Protein AF-A0A432KFJ2-F1 (afdb_monomer_lite)

Secondary structure (DSSP, 8-state):
--HHHHHHHHHHHHHHHHHHHHHHHHHHHHHHHHHHHHHHTT---S---TTEEEEE-TT---EEESSTT-EEEEEEEESS---S-EEEEEEES-TTS-EEEEEEESS--SEEEEEHHHHHHHHTTPPPPTT-EEEEEEEEEETTEEEEEEEEEEE-EEE----S--TT--EEEEEEETTSPBPP--GGGGSB-EEEEETTEEEESBTTTTHHHHTTS-S-B-EEEEEETTEEEEEEE-SS-SS-EE--SS-EEEETTTTEEEEEEEETTTTEEEEEEEEE--

Structure (mmCIF, N/CA/C/O backbone):
data_AF-A0A432KFJ2-F1
#
_entry.id   AF-A0A432KFJ2-F1
#
loop_
_atom_site.group_PDB
_atom_site.id
_atom_site.type_symbol
_atom_site.label_atom_id
_atom_site.label_alt_id
_atom_site.label_comp_id
_atom_site.label_asym_id
_atom_site.label_entity_id
_atom_site.label_seq_id
_atom_site.pdbx_PDB_ins_code
_atom_site.Cartn_x
_atom_site.Cartn_y
_atom_site.Cartn_z
_atom_site.occupancy
_atom_site.B_iso_or_equiv
_atom_site.auth_seq_id
_atom_site.auth_comp_id
_atom_site.auth_asym_id
_atom_site.auth_atom_id
_atom_site.pdbx_PDB_model_num
ATOM 1 N N . MET A 1 1 ? 47.793 21.372 5.921 1.00 56.03 1 MET A N 1
ATOM 2 C CA . MET A 1 1 ? 46.541 20.759 6.404 1.00 56.03 1 MET A CA 1
ATOM 3 C C . MET A 1 1 ? 45.439 21.267 5.503 1.00 56.03 1 MET A C 1
ATOM 5 O O . MET A 1 1 ? 45.173 22.465 5.485 1.00 56.03 1 MET A O 1
ATOM 9 N N . ASP A 1 2 ? 44.997 20.365 4.639 1.00 60.19 2 ASP A N 1
ATOM 10 C CA . ASP A 1 2 ? 44.421 20.644 3.331 1.00 60.19 2 ASP A CA 1
ATOM 11 C C . ASP A 1 2 ? 43.002 21.214 3.399 1.00 60.19 2 ASP A C 1
ATOM 13 O O . ASP A 1 2 ? 42.258 20.954 4.350 1.00 60.19 2 ASP A O 1
ATOM 17 N N . ARG A 1 3 ? 42.626 21.991 2.382 1.00 57.81 3 ARG A N 1
ATOM 18 C CA . ARG A 1 3 ? 41.305 22.631 2.266 1.00 57.81 3 ARG A CA 1
ATOM 19 C C . ARG A 1 3 ? 40.175 21.590 2.275 1.00 57.81 3 ARG A C 1
ATOM 21 O O . ARG A 1 3 ? 39.085 21.880 2.760 1.00 57.81 3 ARG A O 1
ATOM 28 N N . GLU A 1 4 ? 40.476 20.364 1.854 1.00 58.59 4 GLU A N 1
ATOM 29 C CA . GLU A 1 4 ? 39.568 19.214 1.879 1.00 58.59 4 GLU A CA 1
ATOM 30 C C . GLU A 1 4 ? 39.263 18.693 3.293 1.00 58.59 4 GLU A C 1
ATOM 32 O O . GLU A 1 4 ? 38.109 18.399 3.602 1.00 58.59 4 GLU A O 1
ATOM 37 N N . MET A 1 5 ? 40.237 18.689 4.213 1.00 46.19 5 MET A N 1
ATOM 38 C CA . MET A 1 5 ? 40.004 18.246 5.599 1.00 46.19 5 MET A CA 1
ATOM 39 C C . MET A 1 5 ? 39.106 19.208 6.388 1.00 46.19 5 MET A C 1
ATOM 41 O O . MET A 1 5 ? 38.377 18.782 7.283 1.00 46.19 5 MET A O 1
ATOM 45 N N . LYS A 1 6 ? 39.111 20.505 6.048 1.00 56.12 6 LYS A N 1
ATOM 46 C CA . LYS A 1 6 ? 38.173 21.470 6.645 1.00 56.12 6 LYS A CA 1
ATOM 47 C C . LYS A 1 6 ? 36.736 21.237 6.175 1.00 56.12 6 LYS A C 1
ATOM 49 O O . LYS A 1 6 ? 35.825 21.358 6.987 1.00 56.12 6 LYS A O 1
ATOM 54 N N . ASN A 1 7 ? 36.535 20.859 4.913 1.00 55.12 7 ASN A N 1
ATOM 55 C CA . ASN A 1 7 ? 35.199 20.580 4.383 1.00 55.12 7 ASN A CA 1
ATOM 56 C C . ASN A 1 7 ? 34.607 19.283 4.956 1.00 55.12 7 ASN A C 1
ATOM 58 O O . ASN A 1 7 ? 33.417 19.257 5.268 1.00 55.12 7 ASN A O 1
ATOM 62 N N . LEU A 1 8 ? 35.431 18.253 5.194 1.00 45.00 8 LEU A N 1
ATOM 63 C CA . LEU A 1 8 ? 34.991 17.029 5.878 1.00 45.00 8 LEU A CA 1
ATOM 64 C C . LEU A 1 8 ? 34.558 17.288 7.331 1.00 45.00 8 LEU A C 1
ATOM 66 O O . LEU A 1 8 ? 33.529 16.780 7.770 1.00 45.00 8 LEU A O 1
ATOM 70 N N . PHE A 1 9 ? 35.293 18.129 8.067 1.00 49.12 9 PHE A N 1
ATOM 71 C CA . PHE A 1 9 ? 34.930 18.481 9.446 1.00 49.12 9 PHE A CA 1
ATOM 72 C C . PHE A 1 9 ? 33.634 19.299 9.540 1.00 49.12 9 PHE A C 1
ATOM 74 O O . PHE A 1 9 ? 32.883 19.143 10.501 1.00 49.12 9 PHE A O 1
ATOM 81 N N . VAL A 1 10 ? 33.352 20.157 8.553 1.00 58.97 10 VAL A N 1
ATOM 82 C CA . VAL A 1 10 ? 32.102 20.933 8.502 1.00 58.97 10 VAL A CA 1
ATOM 83 C C . VAL A 1 10 ? 30.913 20.039 8.135 1.00 58.97 10 VAL A C 1
ATOM 85 O O . VAL A 1 10 ? 29.879 20.131 8.794 1.00 58.97 10 VAL A O 1
ATOM 88 N N . LYS A 1 11 ? 31.070 19.117 7.171 1.00 47.97 11 LYS A N 1
ATOM 89 C CA . LYS A 1 11 ? 30.019 18.146 6.810 1.00 47.97 11 LYS A CA 1
ATOM 90 C C . LYS A 1 11 ? 29.667 17.204 7.967 1.00 47.97 11 LYS A C 1
ATOM 92 O O . LYS A 1 11 ? 28.487 17.038 8.255 1.00 47.97 11 LYS A O 1
ATOM 97 N N . ASN A 1 12 ? 30.656 16.676 8.694 1.00 44.72 12 ASN A N 1
ATOM 98 C CA . ASN A 1 12 ? 30.391 15.799 9.845 1.00 44.72 12 ASN A CA 1
ATOM 99 C C . ASN A 1 12 ? 29.712 16.525 11.018 1.00 44.72 12 ASN A C 1
ATOM 101 O O . ASN A 1 12 ? 28.926 15.920 11.743 1.00 44.72 12 ASN A O 1
ATOM 105 N N . ARG A 1 13 ? 29.962 17.830 11.194 1.00 52.69 13 ARG A N 1
ATOM 106 C CA . ARG A 1 13 ? 29.228 18.640 12.181 1.00 52.69 13 ARG A CA 1
ATOM 107 C C . ARG A 1 13 ? 27.779 18.886 11.775 1.00 52.69 13 ARG A C 1
ATOM 109 O O . ARG A 1 13 ? 26.917 18.871 12.644 1.00 52.69 13 ARG A O 1
ATOM 116 N N . ALA A 1 14 ? 27.519 19.098 10.485 1.00 54.78 14 ALA A N 1
ATOM 117 C CA . ALA A 1 14 ? 26.163 19.272 9.978 1.00 54.78 14 ALA A CA 1
ATOM 118 C C . ALA A 1 14 ? 25.348 17.975 10.113 1.00 54.78 14 ALA A C 1
ATOM 120 O O . ALA A 1 14 ? 24.246 18.020 10.649 1.00 54.78 14 ALA A O 1
ATOM 121 N N . LEU A 1 15 ? 25.917 16.819 9.745 1.00 48.34 15 LEU A N 1
ATOM 122 C CA . LEU A 1 15 ? 25.244 15.517 9.870 1.00 48.34 15 LEU A CA 1
ATOM 123 C C . LEU A 1 15 ? 24.851 15.203 11.325 1.00 48.34 15 LEU A C 1
ATOM 125 O O . LEU A 1 15 ? 23.731 14.784 11.600 1.00 48.34 15 LEU A O 1
ATOM 129 N N . SER A 1 16 ? 25.752 15.494 12.269 1.00 60.91 16 SER A N 1
ATOM 130 C CA . SER A 1 16 ? 25.500 15.344 13.707 1.00 60.91 16 SER A CA 1
ATOM 131 C C . SER A 1 16 ? 24.382 16.256 14.221 1.00 60.91 16 SER A C 1
ATOM 133 O O . SER A 1 16 ? 23.672 15.867 15.145 1.00 60.91 16 SER A O 1
ATOM 135 N N . GLN A 1 17 ? 24.216 17.456 13.657 1.00 62.06 17 GLN A N 1
ATOM 136 C CA . GLN A 1 17 ? 23.142 18.365 14.061 1.00 62.06 17 GLN A CA 1
ATOM 137 C C . GLN A 1 17 ? 21.786 17.954 13.487 1.00 62.06 17 GLN A C 1
ATOM 139 O O . GLN A 1 17 ? 20.795 18.055 14.202 1.00 62.06 17 GLN A O 1
ATOM 144 N N . TYR A 1 18 ? 21.740 17.435 12.256 1.00 60.19 18 TYR A N 1
ATOM 145 C CA . TYR A 1 18 ? 20.504 16.909 11.669 1.00 60.19 18 TYR A CA 1
ATOM 146 C C . TYR A 1 18 ? 20.003 15.657 12.392 1.00 60.19 18 TYR A C 1
ATOM 148 O O . TYR A 1 18 ? 18.818 15.579 12.698 1.00 60.19 18 TYR A O 1
ATOM 156 N N . GLN A 1 19 ? 20.894 14.729 12.760 1.00 61.25 19 GLN A N 1
ATOM 157 C CA . GLN A 1 19 ? 20.503 13.564 13.563 1.00 61.25 19 GLN A CA 1
ATOM 158 C C . GLN A 1 19 ? 19.986 13.958 14.952 1.00 61.25 19 GLN A C 1
ATOM 160 O O . GLN A 1 19 ? 19.029 13.364 15.439 1.00 61.25 19 GLN A O 1
ATOM 165 N N . LEU A 1 20 ? 20.564 14.993 15.573 1.00 55.59 20 LEU A N 1
ATOM 166 C CA . LEU A 1 20 ? 20.069 15.511 16.850 1.00 55.59 20 LEU A CA 1
ATOM 167 C C . LEU A 1 20 ? 18.690 16.178 16.704 1.00 55.59 20 LEU A C 1
ATOM 169 O O . LEU A 1 20 ? 17.865 16.068 17.606 1.00 55.59 20 LEU A O 1
ATOM 173 N N . LEU A 1 21 ? 18.438 16.851 15.575 1.00 58.78 21 LEU A N 1
ATOM 174 C CA . LEU A 1 21 ? 17.158 17.499 15.287 1.00 58.78 21 LEU A CA 1
ATOM 175 C C . LEU A 1 21 ? 16.048 16.471 15.021 1.00 58.78 21 LEU A C 1
ATOM 177 O O . LEU A 1 21 ? 14.967 16.603 15.581 1.00 58.78 21 LEU A O 1
ATOM 181 N N . LEU A 1 22 ? 16.340 15.429 14.235 1.00 53.97 22 LEU A N 1
ATOM 182 C CA . LEU A 1 22 ? 15.436 14.298 13.986 1.00 53.97 22 LEU A CA 1
ATOM 183 C C . LEU A 1 22 ? 15.117 13.545 15.279 1.00 53.97 22 LEU A C 1
ATOM 185 O O . LEU A 1 22 ? 13.956 13.271 15.556 1.00 53.97 22 LEU A O 1
ATOM 189 N N . PHE A 1 23 ? 16.123 13.294 16.122 1.00 53.97 23 PHE A N 1
ATOM 190 C CA . PHE A 1 23 ? 15.912 12.660 17.423 1.00 53.97 23 PHE A CA 1
ATOM 191 C C . PHE A 1 23 ? 15.086 13.546 18.373 1.00 53.97 23 PHE A C 1
ATOM 193 O O . PHE A 1 23 ? 14.229 13.042 19.092 1.00 53.97 23 PHE A O 1
ATOM 200 N N . MET A 1 24 ? 15.279 14.873 18.350 1.00 47.97 24 MET A N 1
ATOM 201 C CA . MET A 1 24 ? 14.431 15.810 19.101 1.00 47.97 24 MET A CA 1
ATOM 202 C C . MET A 1 24 ? 13.001 15.886 18.558 1.00 47.97 24 MET A C 1
ATOM 204 O O . MET A 1 24 ? 12.081 15.999 19.359 1.00 47.97 24 MET A O 1
ATOM 208 N N . MET A 1 25 ? 12.795 15.809 17.240 1.00 48.81 25 MET A N 1
ATOM 209 C CA . MET A 1 25 ? 11.455 15.754 16.642 1.00 48.81 25 MET A CA 1
ATOM 210 C C . MET A 1 25 ? 10.732 14.454 16.999 1.00 48.81 25 MET A C 1
ATOM 212 O O . MET A 1 25 ? 9.560 14.510 17.358 1.00 48.81 25 MET A O 1
ATOM 216 N N . PHE A 1 26 ? 11.440 13.320 17.005 1.00 43.16 26 PHE A N 1
ATOM 217 C CA . PHE A 1 26 ? 10.892 12.045 17.469 1.00 43.16 26 PHE A CA 1
ATOM 218 C C . PHE A 1 26 ? 10.489 12.130 18.946 1.00 43.16 26 PHE A C 1
ATOM 220 O O . PHE A 1 26 ? 9.351 11.829 19.278 1.00 43.16 26 PHE A O 1
ATOM 227 N N . ILE A 1 27 ? 11.362 12.656 19.818 1.00 43.66 27 ILE A N 1
ATOM 228 C CA . ILE A 1 27 ? 11.042 12.855 21.243 1.00 43.66 27 ILE A CA 1
ATOM 229 C C . ILE A 1 27 ? 9.861 13.815 21.429 1.00 43.66 27 ILE A C 1
ATOM 231 O O . ILE A 1 27 ? 9.014 13.557 22.273 1.00 43.66 27 ILE A O 1
ATOM 235 N N . LEU A 1 28 ? 9.779 14.907 20.663 1.00 37.78 28 LEU A N 1
ATOM 236 C CA . LEU A 1 28 ? 8.668 15.862 20.754 1.00 37.78 28 LEU A CA 1
ATOM 237 C C . LEU A 1 28 ? 7.341 15.248 20.288 1.00 37.78 28 LEU A C 1
ATOM 239 O O . LEU A 1 28 ? 6.324 15.487 20.930 1.00 37.78 28 LEU A O 1
ATOM 243 N N . SER A 1 29 ? 7.353 14.425 19.237 1.00 35.94 29 SER A N 1
ATOM 244 C CA . SER A 1 29 ? 6.175 13.682 18.772 1.00 35.94 29 SER A CA 1
ATOM 245 C C . SER A 1 29 ? 5.730 12.630 19.797 1.00 35.94 29 SER A C 1
ATOM 247 O O . SER A 1 29 ? 4.554 12.578 20.151 1.00 35.94 29 SER A O 1
ATOM 249 N N . SER A 1 30 ? 6.668 11.877 20.386 1.00 36.44 30 SER A N 1
ATOM 250 C CA . SER A 1 30 ? 6.363 10.932 21.472 1.00 36.44 30 SER A CA 1
ATOM 251 C C . SER A 1 30 ? 5.874 11.635 22.747 1.00 36.44 30 SER A C 1
ATOM 253 O O . SER A 1 30 ? 5.060 11.088 23.484 1.00 36.44 30 SER A O 1
ATOM 255 N N . CYS A 1 31 ? 6.355 12.853 23.014 1.00 32.16 31 CYS A N 1
ATOM 256 C CA . CYS A 1 31 ? 5.946 13.648 24.172 1.00 32.16 31 CYS A CA 1
ATOM 257 C C . CYS A 1 31 ? 4.537 14.235 24.001 1.00 32.16 31 CYS A C 1
ATOM 259 O O . CYS A 1 31 ? 3.834 14.385 24.994 1.00 32.16 31 CYS A O 1
ATOM 261 N N . GLN A 1 32 ? 4.104 14.521 22.767 1.00 40.34 32 GLN A N 1
ATOM 262 C CA . GLN A 1 32 ? 2.724 14.926 22.487 1.00 40.34 32 GLN A CA 1
ATOM 263 C C . GLN A 1 32 ? 1.735 13.769 22.669 1.00 40.34 32 GLN A C 1
ATOM 265 O O . GLN A 1 32 ? 0.659 14.001 23.209 1.00 40.34 32 GLN A O 1
ATOM 270 N N . LEU A 1 33 ? 2.104 12.533 22.307 1.00 37.16 33 LEU A N 1
ATOM 271 C CA . LEU A 1 33 ? 1.267 11.359 22.593 1.00 37.16 33 LEU A CA 1
ATOM 272 C C . LEU A 1 33 ? 1.108 11.124 24.106 1.00 37.16 33 LEU A C 1
ATOM 274 O O . LEU A 1 33 ? -0.009 10.930 24.579 1.00 37.16 33 LEU A O 1
ATOM 278 N N . LEU A 1 34 ? 2.200 11.224 24.877 1.00 35.53 34 LEU A N 1
ATOM 279 C CA . LEU A 1 34 ? 2.137 11.090 26.339 1.00 35.53 34 LEU A CA 1
ATOM 280 C C . LEU A 1 34 ? 1.370 12.240 27.019 1.00 35.53 34 LEU A C 1
ATOM 282 O O . LEU A 1 34 ? 0.660 12.008 27.994 1.00 35.53 34 LEU A O 1
ATOM 286 N N . GLU A 1 35 ? 1.481 13.479 26.523 1.00 35.88 35 GLU A N 1
ATOM 287 C CA . GLU A 1 35 ? 0.704 14.608 27.059 1.00 35.88 35 GLU A CA 1
ATOM 288 C C . GLU A 1 35 ? -0.794 14.500 26.742 1.00 35.88 35 GLU A C 1
ATOM 290 O O . GLU A 1 35 ? -1.599 15.046 27.501 1.00 35.88 35 GLU A O 1
ATOM 295 N N . VAL A 1 36 ? -1.183 13.806 25.665 1.00 40.28 36 VAL A N 1
ATOM 296 C CA . VAL A 1 36 ? -2.591 13.479 25.397 1.00 40.28 36 VAL A CA 1
ATOM 297 C C . VAL A 1 36 ? -3.086 12.447 26.410 1.00 40.28 36 VAL A C 1
ATOM 299 O O . VAL A 1 36 ? -4.117 12.697 27.025 1.00 40.28 36 VAL A O 1
ATOM 302 N N . GLU A 1 37 ? -2.337 11.372 26.686 1.00 38.78 37 GLU A N 1
ATOM 303 C CA . GLU A 1 37 ? -2.714 10.380 27.711 1.00 38.78 37 GLU A CA 1
ATOM 304 C C . GLU A 1 37 ? -2.805 10.980 29.130 1.00 38.78 37 GLU A C 1
ATOM 306 O O . GLU A 1 37 ? -3.787 10.750 29.840 1.00 38.78 37 GLU A O 1
ATOM 311 N N . GLU A 1 38 ? -1.833 11.801 29.554 1.00 37.09 38 GLU A N 1
ATOM 312 C CA . GLU A 1 38 ? -1.832 12.376 30.910 1.00 37.09 38 GLU A CA 1
ATOM 313 C C . GLU A 1 38 ? -2.849 13.518 31.096 1.00 37.09 38 GLU A C 1
ATOM 315 O O . GLU A 1 38 ? -3.435 13.644 32.176 1.00 37.09 38 GLU A O 1
ATOM 320 N N . ASN A 1 39 ? -3.121 14.344 30.073 1.00 33.62 39 ASN A N 1
ATOM 321 C CA . ASN A 1 39 ? -4.155 15.385 30.183 1.00 33.62 39 ASN A CA 1
ATOM 322 C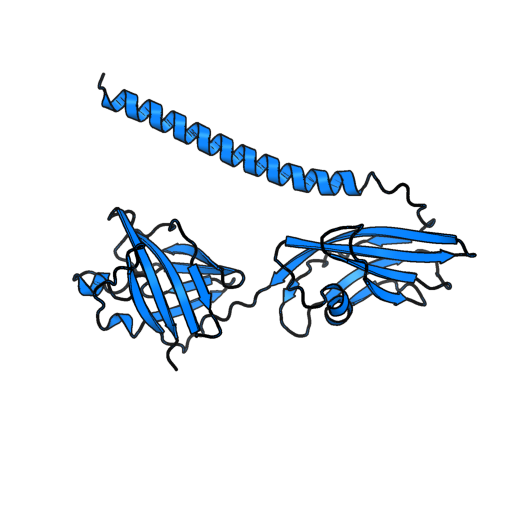 C . ASN A 1 39 ? -5.582 14.837 30.047 1.00 33.62 39 ASN A C 1
ATOM 324 O O . ASN A 1 39 ? -6.514 15.480 30.541 1.00 33.62 39 ASN A O 1
ATOM 328 N N . PHE A 1 40 ? -5.766 13.662 29.437 1.00 38.25 40 PHE A N 1
ATOM 329 C CA . PHE A 1 40 ? -7.069 13.000 29.341 1.00 38.25 40 PHE A CA 1
ATOM 330 C C . PHE A 1 40 ? -7.584 12.556 30.719 1.00 38.25 40 PHE A C 1
ATOM 332 O O . PHE A 1 40 ? -8.763 12.721 31.028 1.00 38.25 40 PHE A O 1
ATOM 339 N N . LEU A 1 41 ? -6.687 12.123 31.614 1.00 38.47 41 LEU A N 1
ATOM 340 C CA . LEU A 1 41 ? -7.040 11.736 32.986 1.00 38.47 41 LEU A CA 1
ATOM 341 C C . LEU A 1 41 ? -7.409 12.916 33.907 1.00 38.47 41 LEU A C 1
ATOM 343 O O . LEU A 1 41 ? -7.998 12.698 34.966 1.00 38.47 41 LEU A O 1
ATOM 347 N N . LEU A 1 42 ? -7.075 14.163 33.549 1.00 32.34 42 LEU A N 1
ATOM 348 C CA . LEU A 1 42 ? -7.072 15.283 34.504 1.00 32.34 42 LEU A CA 1
ATOM 349 C C . LEU A 1 42 ? -8.084 16.408 34.233 1.00 32.34 42 LEU A C 1
ATOM 351 O O . LEU A 1 42 ? -8.104 17.376 34.997 1.00 32.34 42 LEU A O 1
ATOM 355 N N . LYS A 1 43 ? -8.947 16.315 33.210 1.00 34.41 43 LYS A N 1
ATOM 356 C CA . LYS A 1 43 ? -9.834 17.441 32.838 1.00 34.41 43 LYS A CA 1
ATOM 357 C C . LYS A 1 43 ? -11.308 17.143 32.560 1.00 34.41 43 LYS A C 1
ATOM 359 O O . LYS A 1 43 ? -11.972 17.963 31.936 1.00 34.41 43 LYS A O 1
ATOM 364 N N . ASN A 1 44 ? -11.867 16.069 33.109 1.00 37.81 44 ASN A N 1
ATOM 365 C CA . ASN A 1 44 ? -13.324 15.926 33.188 1.00 37.81 44 ASN A CA 1
ATOM 366 C C . ASN A 1 44 ? -13.831 16.322 34.584 1.00 37.81 44 ASN A C 1
ATOM 368 O O . ASN A 1 44 ? -13.969 15.487 35.470 1.00 37.81 44 ASN A O 1
ATOM 372 N N . GLU A 1 45 ? -14.194 17.598 34.766 1.00 38.31 45 GLU A N 1
ATOM 373 C CA . GLU A 1 45 ? -15.091 18.039 35.858 1.00 38.31 45 GLU A CA 1
ATOM 374 C C . GLU A 1 45 ? -16.560 17.621 35.599 1.00 38.31 45 GLU A C 1
ATOM 376 O O . GLU A 1 45 ? -17.505 18.231 36.105 1.00 38.31 45 GLU A O 1
ATOM 381 N N . ASN A 1 46 ? -16.775 16.567 34.808 1.00 40.78 46 ASN A N 1
ATOM 382 C CA . ASN A 1 46 ? -18.078 15.951 34.626 1.00 40.78 46 ASN A CA 1
ATOM 383 C C . ASN A 1 46 ? -18.408 15.129 35.871 1.00 40.78 46 ASN A C 1
ATOM 385 O O . ASN A 1 46 ? -17.573 14.390 36.392 1.00 40.78 46 ASN A O 1
ATOM 389 N N . ARG A 1 47 ? -19.634 15.290 36.379 1.00 41.56 47 ARG A N 1
ATOM 390 C CA . ARG A 1 47 ? -20.147 14.531 37.522 1.00 41.56 47 ARG A CA 1
ATOM 391 C C . ARG A 1 47 ? -20.059 13.041 37.197 1.00 41.56 47 ARG A C 1
ATOM 393 O O . ARG A 1 47 ? -20.898 12.517 36.470 1.00 41.56 47 ARG A O 1
ATOM 400 N N . THR A 1 48 ? -19.052 12.369 37.737 1.00 46.38 48 THR A N 1
ATOM 401 C CA . THR A 1 48 ? -18.934 10.921 37.633 1.00 46.38 48 THR A CA 1
ATOM 402 C C . THR A 1 48 ? -20.106 10.282 38.375 1.00 46.38 48 THR A C 1
ATOM 404 O O . THR A 1 48 ? -20.433 10.653 39.505 1.00 46.38 48 THR A O 1
ATOM 407 N N . LEU A 1 49 ? -20.782 9.337 37.722 1.00 46.88 49 LEU A N 1
ATOM 408 C CA . LEU A 1 49 ? -21.727 8.443 38.370 1.00 46.88 49 LEU A CA 1
ATOM 409 C C . LEU A 1 49 ? -20.933 7.736 39.465 1.00 46.88 49 LEU A C 1
ATOM 411 O O . LEU A 1 49 ? -19.850 7.209 39.194 1.00 46.88 49 LEU A O 1
ATOM 415 N N . PRO A 1 50 ? -21.432 7.709 40.704 1.00 47.03 50 PRO A N 1
ATOM 416 C CA . PRO A 1 50 ? -20.805 6.894 41.718 1.00 47.03 50 PRO A CA 1
ATOM 417 C C . PRO A 1 50 ? -20.884 5.428 41.268 1.00 47.03 50 PRO A C 1
ATOM 419 O O . PRO A 1 50 ? -21.969 4.851 41.229 1.00 47.03 50 PRO A O 1
ATOM 422 N N . ASN A 1 51 ? -19.714 4.836 41.006 1.00 51.94 51 ASN A N 1
ATOM 423 C CA . ASN A 1 51 ? -19.472 3.401 40.821 1.00 51.94 51 ASN A CA 1
ATOM 424 C C . ASN A 1 51 ? -19.704 2.759 39.430 1.00 51.94 51 ASN A C 1
ATOM 426 O O . ASN A 1 51 ? -19.936 1.551 39.355 1.00 51.94 51 ASN A O 1
ATOM 430 N N . LEU A 1 52 ? -19.584 3.514 38.336 1.00 46.03 52 LEU A N 1
ATOM 431 C CA . LEU A 1 52 ? -19.403 2.930 37.000 1.00 46.03 52 LEU A CA 1
ATOM 432 C C . LEU A 1 52 ? -17.940 3.107 36.579 1.00 46.03 52 LEU A C 1
ATOM 434 O O . LEU A 1 52 ? -17.491 4.247 36.457 1.00 46.03 52 LEU A O 1
ATOM 438 N N . ASP A 1 53 ? -17.215 2.002 36.400 1.00 56.88 53 ASP A N 1
ATOM 439 C CA . ASP A 1 53 ? -15.865 2.000 35.831 1.00 56.88 53 ASP A CA 1
ATOM 440 C C . ASP A 1 53 ? -15.931 1.380 34.431 1.00 56.88 53 ASP A C 1
ATOM 442 O O . ASP A 1 53 ? -16.589 0.365 34.211 1.00 56.88 53 ASP A O 1
ATOM 446 N N . ILE A 1 54 ? -15.318 2.023 33.446 1.00 54.09 54 ILE A N 1
ATOM 447 C CA . ILE A 1 54 ? -15.326 1.535 32.064 1.00 54.09 54 ILE A CA 1
ATOM 448 C C . ILE A 1 54 ? -13.875 1.306 31.694 1.00 54.09 54 ILE A C 1
ATOM 450 O O . ILE A 1 54 ? -13.089 2.251 31.664 1.00 54.09 54 ILE A O 1
ATOM 454 N N . GLN A 1 55 ? -13.525 0.049 31.442 1.00 56.69 55 GLN A N 1
ATOM 455 C CA . GLN A 1 55 ? -12.166 -0.354 31.116 1.00 56.69 55 GLN A CA 1
ATOM 456 C C . GLN A 1 55 ? -12.170 -0.992 29.733 1.00 56.69 55 GLN A C 1
ATOM 458 O O . GLN A 1 55 ? -12.976 -1.863 29.436 1.00 56.69 55 GLN A O 1
ATOM 463 N N . PHE A 1 56 ? -11.261 -0.591 28.858 1.00 53.03 56 PHE A N 1
ATOM 464 C CA . PHE A 1 56 ? -11.090 -1.314 27.603 1.00 53.03 56 PHE A CA 1
ATOM 465 C C . PHE A 1 56 ? -10.389 -2.631 27.913 1.00 53.03 56 PHE A C 1
ATOM 467 O O . PHE A 1 56 ? -9.436 -2.658 28.693 1.00 53.03 56 PHE A O 1
ATOM 474 N N . GLY A 1 57 ? -10.886 -3.734 27.352 1.00 48.16 57 GLY A N 1
ATOM 475 C CA . GLY A 1 57 ? -10.230 -5.023 27.535 1.00 48.16 57 GLY A CA 1
ATOM 476 C C . GLY A 1 57 ? -8.809 -4.997 26.975 1.00 48.16 57 GLY A C 1
ATOM 477 O O . GLY A 1 57 ? -8.521 -4.251 26.039 1.00 48.16 57 GLY A O 1
ATOM 478 N N . GLU A 1 58 ? -7.928 -5.856 27.494 1.00 42.69 58 GLU A N 1
ATOM 479 C CA . GLU A 1 58 ? -6.541 -6.009 27.005 1.00 42.69 58 GLU A CA 1
ATOM 480 C C . GLU A 1 58 ? -6.455 -6.399 25.509 1.00 42.69 58 GLU A C 1
ATOM 482 O O . GLU A 1 58 ? -5.381 -6.361 24.925 1.00 42.69 58 GLU A O 1
ATOM 487 N N . SER A 1 59 ? -7.585 -6.762 24.888 1.00 38.84 59 SER A N 1
ATOM 488 C CA . SER A 1 59 ? -7.744 -7.132 23.474 1.00 38.84 59 SER A CA 1
ATOM 489 C C . SER A 1 59 ? -8.287 -5.992 22.592 1.00 38.84 59 SER A C 1
ATOM 491 O O . SER A 1 59 ? -8.737 -6.245 21.476 1.00 38.84 59 SER A O 1
ATOM 493 N N . SER A 1 60 ? -8.298 -4.747 23.068 1.00 44.53 60 SER A N 1
ATOM 494 C CA . SER A 1 60 ? -8.886 -3.603 22.351 1.00 44.53 60 SER A CA 1
ATOM 495 C C . SER A 1 60 ? -8.044 -3.077 21.177 1.00 44.53 60 SER A C 1
ATOM 497 O O . SER A 1 60 ? -8.229 -1.937 20.768 1.00 44.53 60 SER A O 1
ATOM 499 N N . ASP A 1 61 ? -7.172 -3.893 20.578 1.00 44.09 61 ASP A N 1
ATOM 500 C CA . ASP A 1 61 ? -6.543 -3.554 19.299 1.00 44.09 61 ASP A CA 1
ATOM 501 C C . ASP A 1 61 ? -7.629 -3.496 18.216 1.00 44.09 61 ASP A C 1
ATOM 503 O O . ASP A 1 61 ? -8.118 -4.508 17.705 1.00 44.09 61 ASP A O 1
ATOM 507 N N . PHE A 1 62 ? -8.055 -2.274 17.910 1.00 45.56 62 PHE A N 1
ATOM 508 C CA . PHE A 1 62 ? -9.088 -1.984 16.932 1.00 45.56 62 PHE A CA 1
ATOM 509 C C . PHE A 1 62 ? -8.523 -2.139 15.530 1.00 45.56 62 PHE A C 1
ATOM 511 O O . PHE A 1 62 ? -7.986 -1.214 14.925 1.00 45.56 62 PHE A O 1
ATOM 518 N N . ASN A 1 63 ? -8.641 -3.363 15.039 1.00 47.28 63 ASN A N 1
ATOM 519 C CA . ASN A 1 63 ? -8.231 -3.750 13.708 1.00 47.28 63 ASN A CA 1
ATOM 520 C C . ASN A 1 63 ? -9.445 -3.701 12.785 1.00 47.28 63 ASN A C 1
ATOM 522 O O . ASN A 1 63 ? -10.261 -4.625 12.747 1.00 47.28 63 ASN A O 1
ATOM 526 N N . LEU A 1 64 ? -9.569 -2.614 12.026 1.00 48.19 64 LEU A N 1
ATOM 527 C CA . LEU A 1 64 ? -10.526 -2.529 10.933 1.00 48.19 64 LEU A CA 1
ATOM 528 C C . LEU A 1 64 ? -9.977 -3.289 9.737 1.00 48.19 64 LEU A C 1
ATOM 530 O O . LEU A 1 64 ? -9.487 -2.692 8.784 1.00 48.19 64 LEU A O 1
ATOM 534 N N . SER A 1 65 ? -10.054 -4.616 9.771 1.00 44.75 65 SER A N 1
ATOM 535 C CA . SER A 1 65 ? -9.980 -5.365 8.522 1.00 44.75 65 SER A CA 1
ATOM 536 C C . SER A 1 65 ? -11.254 -5.085 7.737 1.00 44.75 65 SER A C 1
ATOM 538 O O . SER A 1 65 ? -12.349 -5.262 8.266 1.00 44.75 65 SER A O 1
ATOM 540 N N . SER A 1 66 ? -11.113 -4.699 6.470 1.00 41.44 66 SER A N 1
ATOM 541 C CA . SER A 1 66 ? -12.208 -4.516 5.498 1.00 41.44 66 SER A CA 1
ATOM 542 C C . SER A 1 66 ? -13.128 -5.739 5.283 1.00 41.44 66 SER A C 1
ATOM 544 O O . SER A 1 66 ? -14.054 -5.677 4.475 1.00 41.44 66 SER A O 1
ATOM 546 N N . GLU A 1 67 ? -12.903 -6.846 5.994 1.00 43.25 67 GLU A N 1
ATOM 547 C CA . GLU A 1 67 ? -13.762 -8.027 5.986 1.00 43.25 67 GLU A CA 1
ATOM 548 C C . GLU A 1 67 ? -14.890 -7.922 7.026 1.00 43.25 67 GLU A C 1
ATOM 550 O O . GLU A 1 67 ? -14.698 -7.424 8.138 1.00 43.25 67 GLU A O 1
ATOM 555 N N . ASP A 1 68 ? -16.071 -8.436 6.664 1.00 44.75 68 ASP A N 1
ATOM 556 C CA . ASP A 1 68 ? -17.211 -8.654 7.563 1.00 44.75 68 ASP A CA 1
ATOM 557 C C . ASP A 1 68 ? -16.747 -9.443 8.809 1.00 44.75 68 ASP A C 1
ATOM 559 O O . ASP A 1 68 ? -16.619 -10.669 8.771 1.00 44.75 68 ASP A O 1
ATOM 563 N N . GLY A 1 69 ? -16.460 -8.759 9.922 1.00 45.44 69 GLY A N 1
ATOM 564 C CA . GLY A 1 69 ? -15.917 -9.422 11.113 1.00 45.44 69 GLY A CA 1
ATOM 565 C C . GLY A 1 69 ? -15.145 -8.561 12.112 1.00 45.44 69 GLY A C 1
ATOM 566 O O . GLY A 1 69 ? -14.905 -9.049 13.213 1.00 45.44 69 GLY A O 1
ATOM 567 N N . ALA A 1 70 ? -14.785 -7.314 11.791 1.00 56.47 70 ALA A N 1
ATOM 568 C CA . ALA A 1 70 ? -14.149 -6.415 12.758 1.00 56.47 70 ALA A CA 1
ATOM 569 C C . ALA A 1 70 ? -15.117 -6.026 13.900 1.00 56.47 70 ALA A C 1
ATOM 571 O O . ALA A 1 70 ? -16.275 -5.659 13.665 1.00 56.47 70 ALA A O 1
ATOM 572 N N . PHE A 1 71 ? -14.644 -6.096 15.145 1.00 58.88 71 PHE A N 1
ATOM 573 C CA . PHE A 1 71 ? -15.411 -5.735 16.340 1.00 58.88 71 PHE A CA 1
ATOM 574 C C . PHE A 1 71 ? -14.560 -4.932 17.328 1.00 58.88 71 PHE A C 1
ATOM 576 O O . PHE A 1 71 ? -13.334 -5.002 17.320 1.00 58.88 71 PHE A O 1
ATOM 583 N N . VAL A 1 72 ? -15.240 -4.165 18.177 1.00 62.59 72 VAL A N 1
ATOM 584 C CA . VAL A 1 72 ? -14.667 -3.468 19.330 1.00 62.59 72 VAL A CA 1
ATOM 585 C C . VAL A 1 72 ? -15.206 -4.124 20.578 1.00 62.59 72 VAL A C 1
ATOM 587 O O . VAL A 1 72 ? -16.413 -4.070 20.835 1.00 62.59 72 VAL A O 1
ATOM 590 N N . ASP A 1 73 ? -14.310 -4.691 21.372 1.00 60.41 73 ASP A N 1
ATOM 591 C CA . ASP A 1 73 ? -14.656 -5.168 22.702 1.00 60.41 73 ASP A CA 1
ATOM 592 C C . ASP A 1 73 ? -14.473 -4.034 23.709 1.00 60.41 73 ASP A C 1
ATOM 594 O O . ASP A 1 73 ? -13.357 -3.630 24.043 1.00 60.41 73 ASP A O 1
ATOM 598 N N . ILE A 1 74 ? -15.598 -3.512 24.198 1.00 64.12 74 ILE A N 1
ATOM 599 C CA . ILE A 1 74 ? -15.634 -2.550 25.296 1.00 64.12 74 ILE A CA 1
ATOM 600 C C . ILE A 1 74 ? -16.078 -3.300 26.547 1.00 64.12 74 ILE A C 1
ATOM 602 O O . ILE A 1 74 ? -17.227 -3.735 26.657 1.00 64.12 74 ILE A O 1
ATOM 606 N N . ILE A 1 75 ? -15.181 -3.444 27.521 1.00 61.53 75 ILE A N 1
ATOM 607 C CA . ILE A 1 75 ? -15.549 -4.038 28.804 1.00 61.53 75 ILE A CA 1
ATOM 608 C C . ILE A 1 75 ? -16.171 -2.935 29.668 1.00 61.53 75 ILE A C 1
ATOM 610 O O . ILE A 1 75 ? -15.600 -1.875 29.915 1.00 61.53 75 ILE A O 1
ATOM 614 N N . VAL A 1 76 ? -17.408 -3.154 30.103 1.00 60.44 76 VAL A N 1
ATOM 615 C CA . VAL A 1 76 ? -18.120 -2.192 30.947 1.00 60.44 76 VAL A CA 1
ATOM 616 C C . VAL A 1 76 ? -18.292 -2.836 32.312 1.00 60.44 76 VAL A C 1
ATOM 618 O O . VAL A 1 76 ? -19.160 -3.684 32.512 1.00 60.44 76 VAL A O 1
ATOM 621 N N . GLU A 1 77 ? -17.450 -2.447 33.269 1.00 60.22 77 GLU A N 1
ATOM 622 C CA . GLU A 1 77 ? -17.512 -2.980 34.626 1.00 60.22 77 GLU A CA 1
ATOM 623 C C . GLU A 1 77 ? -18.397 -2.097 35.508 1.00 60.22 77 GLU A C 1
ATOM 625 O O . GLU A 1 77 ? -17.986 -1.097 36.098 1.00 60.22 77 GLU A O 1
ATOM 630 N N . SER A 1 78 ? -19.657 -2.500 35.653 1.00 60.94 78 SER A N 1
ATOM 631 C CA . SER A 1 78 ? -20.528 -1.896 36.654 1.00 60.94 78 SER A CA 1
ATOM 632 C C . SER A 1 78 ? -20.673 -2.773 37.888 1.00 60.94 78 SER A C 1
ATOM 634 O O . SER A 1 78 ? -20.922 -3.973 37.796 1.00 60.94 78 SER A O 1
ATOM 636 N N . ASN A 1 79 ? -20.595 -2.156 39.068 1.00 56.09 79 ASN A N 1
ATOM 637 C CA . ASN A 1 79 ? -20.957 -2.813 40.322 1.00 56.09 79 ASN A CA 1
ATOM 638 C C . ASN A 1 79 ? -22.415 -2.535 40.752 1.00 56.09 79 ASN A C 1
ATOM 640 O O . ASN A 1 79 ? -22.794 -2.888 41.873 1.00 56.09 79 ASN A O 1
ATOM 644 N N . GLN A 1 80 ? -23.233 -1.925 39.880 1.00 58.75 80 GLN A N 1
ATOM 645 C CA . GLN A 1 80 ? -24.660 -1.677 40.098 1.00 58.75 80 GLN A CA 1
ATOM 646 C C . GLN A 1 80 ? -25.497 -2.009 38.856 1.00 58.75 80 GLN A C 1
ATOM 648 O O . GLN A 1 80 ? -25.087 -1.791 37.722 1.00 58.75 80 GLN A O 1
ATOM 653 N N . GLU A 1 81 ? -26.716 -2.504 39.071 1.00 60.47 81 GLU A N 1
ATOM 654 C CA . GLU A 1 81 ? -27.700 -2.624 37.995 1.00 60.47 81 GLU A CA 1
ATOM 655 C C . GLU A 1 81 ? -28.281 -1.238 37.683 1.00 60.47 81 GLU A C 1
ATOM 657 O O . GLU A 1 81 ? -29.004 -0.653 38.495 1.00 60.47 81 GLU A O 1
ATOM 662 N N . TYR A 1 82 ? -27.971 -0.711 36.499 1.00 64.75 82 TYR A N 1
ATOM 663 C CA . TYR A 1 82 ? -28.620 0.484 35.963 1.00 64.75 82 TYR A CA 1
ATOM 664 C C . TYR A 1 82 ? -29.866 0.068 35.174 1.00 64.75 82 TYR A C 1
ATOM 666 O O . TYR A 1 82 ? -29.755 -0.605 34.153 1.00 64.75 82 TYR A O 1
ATOM 674 N N . ASN A 1 83 ? -31.045 0.470 35.661 1.00 65.88 83 ASN A N 1
ATOM 675 C CA . ASN A 1 83 ? -32.346 0.159 35.046 1.00 65.88 83 ASN A CA 1
ATOM 676 C C . ASN A 1 83 ? -32.902 1.293 34.167 1.00 65.88 83 ASN A C 1
ATOM 678 O O . ASN A 1 83 ? -33.914 1.101 33.498 1.00 65.88 83 ASN A O 1
ATOM 682 N N . ASP A 1 84 ? -32.266 2.468 34.180 1.00 67.81 84 ASP A N 1
ATOM 683 C CA . ASP A 1 84 ? -32.765 3.675 33.500 1.00 67.81 84 ASP A CA 1
ATOM 684 C C . ASP A 1 84 ? -32.199 3.850 32.077 1.00 67.81 84 ASP A C 1
ATOM 686 O O . ASP A 1 84 ? -32.382 4.892 31.450 1.00 67.81 84 ASP A O 1
ATOM 690 N N . GLY A 1 85 ? -31.551 2.814 31.538 1.00 72.88 85 GLY A N 1
ATOM 691 C CA . GLY A 1 85 ? -30.913 2.848 30.230 1.00 72.88 85 GLY A CA 1
ATOM 692 C C . GLY A 1 85 ? -29.618 3.671 30.201 1.00 72.88 85 GLY A C 1
ATOM 693 O O . GLY A 1 85 ? -29.429 4.654 30.927 1.00 72.88 85 GLY A O 1
ATOM 694 N N . VAL A 1 86 ? -28.693 3.248 29.348 1.00 80.69 86 VAL A N 1
ATOM 695 C CA . VAL A 1 86 ? -27.447 3.954 29.041 1.00 80.69 86 VAL A CA 1
ATOM 696 C C . VAL A 1 86 ? -27.360 4.130 27.533 1.00 80.69 86 VAL A C 1
ATOM 698 O O . VAL A 1 86 ? -27.541 3.187 26.771 1.00 80.69 86 VAL A O 1
ATOM 701 N N . GLU A 1 87 ? -27.096 5.344 27.090 1.00 86.31 87 GLU A N 1
ATOM 702 C CA . GLU A 1 87 ? -26.892 5.686 25.689 1.00 86.31 87 GLU A CA 1
ATOM 703 C C . GLU A 1 87 ? -25.393 5.755 25.403 1.00 86.31 87 GLU A C 1
ATOM 705 O O . GLU A 1 87 ? -24.648 6.398 26.139 1.00 86.31 87 GLU A O 1
ATOM 710 N N . LEU A 1 88 ? -24.946 5.083 24.347 1.00 84.94 88 LEU A N 1
ATOM 711 C CA . LEU A 1 88 ? -23.572 5.122 23.867 1.00 84.94 88 LEU A CA 1
ATOM 712 C C . LEU A 1 88 ? -23.489 6.007 22.628 1.00 84.94 88 LEU A C 1
ATOM 714 O O . LEU A 1 88 ? -24.096 5.711 21.597 1.00 84.94 88 LEU A O 1
ATOM 718 N N . TYR A 1 89 ? -22.667 7.036 22.729 1.00 85.06 89 TYR A N 1
ATOM 719 C CA . TYR A 1 89 ? -22.316 7.959 21.672 1.00 85.06 89 TYR A CA 1
ATOM 720 C C . TYR A 1 89 ? -20.867 7.740 21.247 1.00 85.06 89 TYR A C 1
ATOM 722 O O . TYR A 1 89 ? -19.999 7.466 22.079 1.00 85.06 89 TYR A O 1
ATOM 730 N N . VAL A 1 90 ? -20.601 7.901 19.956 1.00 83.12 90 VAL A N 1
ATOM 731 C CA . VAL A 1 90 ? -19.247 7.853 19.400 1.00 83.12 90 VAL A CA 1
ATOM 732 C C . VAL A 1 90 ? -19.017 9.092 18.544 1.00 83.12 90 VAL A C 1
ATOM 734 O O . VAL A 1 90 ? -19.927 9.533 17.841 1.00 83.12 90 VAL A O 1
ATOM 737 N N . SER A 1 91 ? -17.817 9.658 18.621 1.00 81.44 91 SER A N 1
ATOM 738 C CA . SER A 1 91 ? -17.367 10.757 17.765 1.00 81.44 91 SER A CA 1
ATOM 739 C C . SER A 1 91 ? -15.991 10.467 17.171 1.00 81.44 91 SER A C 1
ATOM 741 O O . SER A 1 91 ? -15.177 9.750 17.755 1.00 81.44 91 SER A O 1
ATOM 743 N N . LEU A 1 92 ? -15.737 11.032 15.992 1.00 79.00 92 LEU A N 1
ATOM 744 C CA . LEU A 1 92 ? -14.477 10.901 15.265 1.00 79.00 92 LEU A CA 1
ATOM 745 C C . LEU A 1 92 ? -13.578 12.118 15.528 1.00 79.00 92 LEU A C 1
ATOM 747 O O . LEU A 1 92 ? -14.038 13.259 15.463 1.00 79.00 92 LEU A O 1
ATOM 751 N N . ASN A 1 93 ? -12.298 11.882 15.819 1.00 76.12 93 ASN A N 1
ATOM 752 C CA . ASN A 1 93 ? -11.207 12.862 15.927 1.00 76.12 93 ASN A CA 1
ATOM 753 C C . ASN A 1 93 ? -11.369 13.989 16.967 1.00 76.12 93 ASN A C 1
ATOM 755 O O . ASN A 1 93 ? -10.453 14.790 17.160 1.00 76.12 93 ASN A O 1
ATOM 759 N N . SER A 1 94 ? -12.490 14.053 17.689 1.00 72.69 94 SER A N 1
ATOM 760 C CA . SER A 1 94 ? -12.724 15.018 18.763 1.00 72.69 94 SER A CA 1
ATOM 761 C C . SER A 1 94 ? -13.784 14.532 19.751 1.00 72.69 94 SER A C 1
ATOM 763 O O . SER A 1 94 ? -14.809 13.984 19.351 1.00 72.69 94 SER A O 1
ATOM 765 N N . VAL A 1 95 ? -13.583 14.821 21.041 1.00 59.88 95 VAL A N 1
ATOM 766 C CA . VAL A 1 95 ? -14.572 14.593 22.118 1.00 59.88 95 VAL A CA 1
ATOM 767 C C . VAL A 1 95 ? -15.787 15.524 21.985 1.00 59.88 95 VAL A C 1
ATOM 769 O O . VAL A 1 95 ? -16.887 15.159 22.383 1.00 59.88 95 VAL A O 1
ATOM 772 N N . ASP A 1 96 ? -15.590 16.707 21.395 1.00 65.44 96 ASP A N 1
ATOM 773 C CA . ASP A 1 96 ? -16.630 17.727 21.182 1.00 65.44 96 ASP A CA 1
ATOM 774 C C . ASP A 1 96 ? -17.125 17.762 19.721 1.00 65.44 96 ASP A C 1
ATOM 776 O O . ASP A 1 96 ? -17.742 18.739 19.290 1.00 65.44 96 ASP A O 1
ATOM 780 N N . GLY A 1 97 ? -16.771 16.745 18.927 1.00 68.38 97 GLY A N 1
ATOM 781 C CA . GLY A 1 97 ? -17.167 16.624 17.524 1.00 68.38 97 GLY A CA 1
ATOM 782 C C . GLY A 1 97 ? -18.644 16.273 17.343 1.00 68.38 97 GLY A C 1
ATOM 783 O O . GLY A 1 97 ? -19.416 16.215 18.302 1.00 68.38 97 GLY A O 1
ATOM 784 N N . ASP A 1 98 ? -19.036 16.007 16.097 1.00 77.75 98 ASP A N 1
ATOM 785 C CA . ASP A 1 98 ? -20.353 15.443 15.815 1.00 77.75 98 ASP A CA 1
ATOM 786 C C . ASP A 1 98 ? -20.457 14.069 16.496 1.00 77.75 98 ASP A C 1
ATOM 788 O O . ASP A 1 98 ? -19.728 13.128 16.180 1.00 77.75 98 ASP A O 1
ATOM 792 N N . VAL A 1 99 ? -21.328 13.987 17.503 1.00 81.00 99 VAL A N 1
ATOM 793 C CA . VAL A 1 99 ? -21.587 12.767 18.269 1.00 81.00 99 VAL A CA 1
ATOM 794 C C . VAL A 1 99 ? -22.751 12.011 17.648 1.00 81.00 99 VAL A C 1
ATOM 796 O O . VAL A 1 99 ? -23.832 12.565 17.434 1.00 81.00 99 VAL A O 1
ATOM 799 N N . VAL A 1 100 ? -22.552 10.720 17.406 1.00 84.12 100 VAL A N 1
ATOM 800 C CA . VAL A 1 100 ? -23.583 9.834 16.863 1.00 84.12 100 VAL A CA 1
ATOM 801 C C . VAL A 1 100 ? -24.001 8.845 17.939 1.00 84.12 100 VAL A C 1
ATOM 803 O O . VAL A 1 100 ? -23.162 8.171 18.534 1.00 84.12 100 VAL A O 1
ATOM 806 N N . LEU A 1 101 ? -25.308 8.757 18.204 1.00 86.56 101 LEU A N 1
ATOM 807 C CA . LEU A 1 101 ? -25.872 7.726 19.074 1.00 86.56 101 LEU A CA 1
ATOM 808 C C . LEU A 1 101 ? -25.748 6.372 18.369 1.00 86.56 101 LEU A C 1
ATOM 810 O O . LEU A 1 101 ? -26.464 6.102 17.408 1.00 86.56 101 LEU A O 1
ATOM 814 N N . VAL A 1 102 ? -24.859 5.522 18.871 1.00 85.38 102 VAL A N 1
ATOM 815 C CA . VAL A 1 102 ? -24.584 4.198 18.302 1.00 85.38 102 VAL A CA 1
ATOM 816 C C . VAL A 1 102 ? -25.511 3.143 18.897 1.00 85.38 102 VAL A C 1
ATOM 818 O O . VAL A 1 102 ? -25.960 2.237 18.195 1.00 85.38 102 VAL A O 1
ATOM 821 N N . LYS A 1 103 ? -25.812 3.227 20.200 1.00 85.75 103 LYS A N 1
ATOM 822 C CA . LYS A 1 103 ? -26.581 2.179 20.886 1.00 85.75 103 LYS A CA 1
ATOM 823 C C . LYS A 1 103 ? -27.303 2.690 22.124 1.00 85.75 103 LYS A C 1
ATOM 825 O O . LYS A 1 103 ? -26.731 3.427 22.920 1.00 85.75 103 LYS A O 1
ATOM 830 N N . THR A 1 104 ? -28.528 2.216 22.335 1.00 86.50 104 THR A N 1
ATOM 831 C CA . THR A 1 104 ? -29.228 2.325 23.623 1.00 86.50 104 THR A CA 1
ATOM 832 C C . THR A 1 104 ? -29.153 0.978 24.336 1.00 86.50 104 THR A C 1
ATOM 834 O O . THR A 1 104 ? -29.535 -0.056 23.787 1.00 86.50 104 THR A O 1
ATOM 837 N N . ILE A 1 105 ? -28.631 0.987 25.555 1.00 83.00 105 ILE A N 1
ATOM 838 C CA . ILE A 1 105 ? -28.372 -0.176 26.397 1.00 83.00 105 ILE A CA 1
ATOM 839 C C . ILE A 1 105 ? -29.386 -0.143 27.539 1.00 83.00 105 ILE A C 1
ATOM 841 O O . ILE A 1 105 ? -29.237 0.634 28.474 1.00 83.00 105 ILE A O 1
ATOM 845 N N . GLU A 1 106 ? -30.432 -0.966 27.469 1.00 81.81 106 GLU A N 1
ATOM 846 C CA . GLU A 1 106 ? -31.482 -0.991 28.504 1.00 81.81 106 GLU A CA 1
ATOM 847 C C . GLU A 1 106 ? -30.952 -1.471 29.864 1.00 81.81 106 GLU A C 1
ATOM 849 O O . GLU A 1 106 ? -31.341 -0.950 30.905 1.00 81.81 106 GLU A O 1
ATOM 854 N N . THR A 1 107 ? -30.029 -2.434 29.843 1.00 75.69 107 THR A N 1
ATOM 855 C CA . THR A 1 107 ? -29.340 -2.974 31.021 1.00 75.69 107 THR A CA 1
ATOM 856 C C . THR A 1 107 ? -27.851 -3.048 30.729 1.00 75.69 107 THR A C 1
ATOM 858 O O . THR A 1 107 ? -27.469 -3.692 29.749 1.00 75.69 107 THR A O 1
ATOM 861 N N . VAL A 1 108 ? -27.021 -2.409 31.557 1.00 69.81 108 VAL A N 1
ATOM 862 C CA . VAL A 1 108 ? -25.562 -2.374 31.361 1.00 69.81 108 VAL A CA 1
ATOM 863 C C . VAL A 1 108 ? -25.002 -3.797 31.434 1.00 69.81 108 VAL A C 1
ATOM 865 O O . VAL A 1 108 ? -25.085 -4.418 32.497 1.00 69.81 108 VAL A O 1
ATOM 868 N N . PRO A 1 109 ? -24.477 -4.349 30.325 1.00 69.75 109 PRO A N 1
ATOM 869 C CA . PRO A 1 109 ? -23.879 -5.670 30.353 1.00 69.75 109 PRO A CA 1
ATOM 870 C C . PRO A 1 109 ? -22.501 -5.598 31.019 1.00 69.75 109 PRO A C 1
ATOM 872 O O . PRO A 1 109 ? -21.866 -4.548 31.028 1.00 69.75 109 PRO A O 1
ATOM 875 N N . THR A 1 110 ? -22.016 -6.733 31.522 1.00 63.84 110 THR A N 1
ATOM 876 C CA . THR A 1 110 ? -20.621 -6.874 31.981 1.00 63.84 110 THR A CA 1
ATOM 877 C C . THR A 1 110 ? -19.611 -6.734 30.839 1.00 63.84 110 THR A C 1
ATOM 879 O O . THR A 1 110 ? -18.444 -6.448 31.070 1.00 63.84 110 THR A O 1
ATOM 882 N N . GLU A 1 111 ? -20.053 -6.964 29.604 1.00 64.06 111 GLU A N 1
ATOM 883 C CA . GLU A 1 111 ? -19.240 -6.896 28.395 1.00 64.06 111 GLU A CA 1
ATOM 884 C C . GLU A 1 111 ? -20.101 -6.354 27.252 1.00 64.06 111 GLU A C 1
ATOM 886 O O . GLU A 1 111 ? -21.204 -6.852 26.999 1.00 64.06 111 GLU A O 1
ATOM 891 N N . LEU A 1 112 ? -19.618 -5.309 26.580 1.00 72.62 112 LEU A N 1
ATOM 892 C CA . LEU A 1 112 ? -20.280 -4.692 25.443 1.00 72.62 112 LEU A CA 1
ATOM 893 C C . LEU A 1 112 ? -19.421 -4.873 24.192 1.00 72.62 112 LEU A C 1
ATOM 895 O O . LEU A 1 112 ? -18.455 -4.152 23.969 1.00 72.62 112 LEU A O 1
ATOM 899 N N . VAL A 1 113 ? -19.846 -5.790 23.330 1.00 75.50 113 VAL A N 1
ATOM 900 C CA . VAL A 1 113 ? -19.266 -5.942 21.994 1.00 75.50 113 VAL A CA 1
ATOM 901 C C . VAL A 1 113 ? -20.000 -5.012 21.027 1.00 75.50 113 VAL A C 1
ATOM 903 O O . VAL A 1 113 ? -21.231 -5.094 20.886 1.00 75.50 113 VAL A O 1
ATOM 906 N N . LEU A 1 114 ? -19.256 -4.123 20.370 1.00 75.25 114 LEU A N 1
ATOM 907 C CA . LEU A 1 114 ? -19.734 -3.316 19.248 1.00 75.25 114 LEU A CA 1
ATOM 908 C C . LEU A 1 114 ? -19.203 -3.908 17.958 1.00 75.25 114 LEU A C 1
ATOM 910 O O . LEU A 1 114 ? -18.011 -4.178 17.834 1.00 75.25 114 LEU A O 1
ATOM 914 N N . LYS A 1 115 ? -20.079 -4.090 16.977 1.00 75.62 115 LYS A N 1
ATOM 915 C CA . LYS A 1 115 ? -19.623 -4.489 15.650 1.00 75.62 115 LYS A CA 1
ATOM 916 C C . LYS A 1 115 ? -19.332 -3.261 14.810 1.00 75.62 115 LYS A C 1
ATOM 918 O O . LYS A 1 115 ? -19.910 -2.198 15.041 1.00 75.62 115 LYS A O 1
ATOM 923 N N . ILE A 1 116 ? -18.484 -3.409 13.799 1.00 70.44 116 ILE A N 1
ATOM 924 C CA . ILE A 1 116 ? -18.193 -2.304 12.888 1.00 70.44 116 ILE A CA 1
ATOM 925 C C . ILE A 1 116 ? -19.455 -1.763 12.202 1.00 70.44 116 ILE A C 1
ATOM 927 O O . ILE A 1 116 ? -19.560 -0.562 11.971 1.00 70.44 116 ILE A O 1
ATOM 931 N N . GLU A 1 117 ? -20.464 -2.603 11.946 1.00 72.25 117 GLU A N 1
ATOM 932 C CA . GLU A 1 117 ? -21.732 -2.154 11.364 1.00 72.25 117 GLU A CA 1
ATOM 933 C C . GLU A 1 117 ? -22.503 -1.197 12.279 1.00 72.25 117 GLU A C 1
ATOM 935 O O . GLU A 1 117 ? -23.204 -0.320 11.772 1.00 72.25 117 GLU A O 1
ATOM 940 N N . ASP A 1 118 ? -22.347 -1.325 13.600 1.00 77.94 118 ASP A N 1
ATOM 941 C CA . ASP A 1 118 ? -22.935 -0.394 14.567 1.00 77.94 118 ASP A CA 1
ATOM 942 C C . ASP A 1 118 ? -22.245 0.980 14.468 1.00 77.94 118 ASP A C 1
ATOM 944 O O . ASP A 1 118 ? -22.893 2.020 14.583 1.00 77.94 118 ASP A O 1
ATOM 948 N N . LEU A 1 119 ? -20.938 0.989 14.183 1.00 77.38 119 LEU A N 1
ATOM 949 C CA . LEU A 1 119 ? -20.123 2.198 14.064 1.00 77.38 119 LEU A CA 1
ATOM 950 C C . LEU A 1 119 ? -20.196 2.857 12.682 1.00 77.38 119 LEU A C 1
ATOM 952 O O . LEU A 1 119 ? -19.874 4.032 12.569 1.00 77.38 119 LEU A O 1
ATOM 956 N N . ARG A 1 120 ? -20.672 2.166 11.637 1.00 74.62 120 ARG A N 1
ATOM 957 C CA . ARG A 1 120 ? -20.780 2.733 10.275 1.00 74.62 120 ARG A CA 1
ATOM 958 C C . ARG A 1 120 ? -21.542 4.056 10.214 1.00 74.62 120 ARG A C 1
ATOM 960 O O . ARG A 1 120 ? -21.233 4.896 9.379 1.00 74.62 120 ARG A O 1
ATOM 967 N N . GLN A 1 121 ? -22.517 4.247 11.101 1.00 75.50 121 GLN A N 1
ATOM 968 C CA . GLN A 1 121 ? -23.300 5.484 11.182 1.00 75.50 121 GLN A CA 1
ATOM 969 C C . GLN A 1 121 ? -22.482 6.683 11.683 1.00 75.50 121 GLN A C 1
ATOM 971 O O . GLN A 1 121 ? -22.865 7.817 11.429 1.00 75.50 121 GLN A O 1
ATOM 976 N N . VAL A 1 122 ? -21.375 6.438 12.388 1.00 75.38 122 VAL A N 1
ATOM 977 C CA . VAL A 1 122 ? -20.446 7.472 12.866 1.00 75.38 122 VAL A CA 1
ATOM 978 C C . VAL A 1 122 ? -19.636 8.047 11.706 1.00 75.38 122 VAL A C 1
ATOM 980 O O . VAL A 1 122 ? -19.257 9.212 11.743 1.00 75.38 122 VAL A O 1
ATOM 983 N N . PHE A 1 123 ? -19.376 7.234 10.681 1.00 72.19 123 PHE A N 1
ATOM 984 C CA . PHE A 1 123 ? -18.444 7.584 9.615 1.00 72.19 123 PHE A CA 1
ATOM 985 C C . PHE A 1 123 ? -19.108 8.296 8.436 1.00 72.19 123 PHE A C 1
ATOM 987 O O . PHE A 1 123 ? -18.406 9.004 7.743 1.00 72.19 123 PHE A O 1
ATOM 994 N N . ASP A 1 124 ? -20.427 8.181 8.230 1.00 62.94 124 ASP A N 1
ATOM 995 C CA . ASP A 1 124 ? -21.225 8.917 7.218 1.00 62.94 124 ASP A CA 1
ATOM 996 C C . ASP A 1 124 ? -20.455 9.227 5.906 1.00 62.94 124 ASP A C 1
ATOM 998 O O . ASP A 1 124 ? -20.081 10.366 5.630 1.00 62.94 124 ASP A O 1
ATOM 1002 N N . ASP A 1 125 ? -20.137 8.174 5.139 1.00 58.94 125 ASP A N 1
ATOM 1003 C CA . ASP A 1 125 ? -19.301 8.163 3.914 1.00 58.94 125 ASP A CA 1
ATOM 1004 C C . ASP A 1 125 ? -17.838 8.649 4.055 1.00 58.94 125 ASP A C 1
ATOM 1006 O O . ASP A 1 125 ? -17.068 8.570 3.098 1.00 58.94 125 ASP A O 1
ATOM 1010 N N . THR A 1 126 ? -17.419 9.118 5.227 1.00 60.66 126 THR A N 1
ATOM 1011 C CA . THR A 1 126 ? -16.027 9.455 5.547 1.00 60.66 126 THR A CA 1
ATOM 1012 C C . THR A 1 126 ? -15.237 8.161 5.709 1.00 60.66 126 THR A C 1
ATOM 1014 O O . THR A 1 126 ? -15.527 7.338 6.579 1.00 60.66 126 THR A O 1
ATOM 1017 N N . GLU A 1 127 ? -14.248 7.955 4.845 1.00 63.81 127 GLU A N 1
ATOM 1018 C CA . GLU A 1 127 ? -13.291 6.865 5.003 1.00 63.81 127 GLU A CA 1
ATOM 1019 C C . GLU A 1 127 ? -12.454 7.143 6.256 1.00 63.81 127 GLU A C 1
ATOM 1021 O O . GLU A 1 127 ? -11.934 8.244 6.421 1.00 63.81 127 GLU A O 1
ATOM 1026 N N . LEU A 1 128 ? -12.373 6.167 7.163 1.00 68.06 128 LEU A N 1
ATOM 1027 C CA . LEU A 1 128 ? -11.451 6.251 8.291 1.00 68.06 128 LEU A CA 1
ATOM 1028 C C . LEU A 1 128 ? -10.023 6.230 7.763 1.00 68.06 128 LEU A C 1
ATOM 1030 O O . LEU A 1 128 ? -9.679 5.372 6.948 1.00 68.06 128 LEU A O 1
ATOM 1034 N N . GLU A 1 129 ? -9.199 7.139 8.264 1.00 65.56 129 GLU A N 1
ATOM 1035 C CA . GLU A 1 129 ? -7.776 7.197 7.964 1.00 65.56 129 GLU A CA 1
ATOM 1036 C C . GLU A 1 129 ? -6.969 6.523 9.083 1.00 65.56 129 GLU A C 1
ATOM 1038 O O . GLU A 1 129 ? -7.380 6.448 10.246 1.00 65.56 129 GLU A O 1
ATOM 1043 N N . ASN A 1 130 ? -5.793 5.995 8.736 1.00 64.19 130 ASN A N 1
ATOM 1044 C CA . ASN A 1 130 ? -4.895 5.431 9.736 1.00 64.19 130 ASN A CA 1
ATOM 1045 C C . ASN A 1 130 ? -4.453 6.526 10.722 1.00 64.19 130 ASN A C 1
ATOM 1047 O O . ASN A 1 130 ? -3.920 7.559 10.315 1.00 64.19 130 ASN A O 1
ATOM 1051 N N . GLY A 1 131 ? -4.643 6.278 12.018 1.00 66.44 131 GLY A N 1
ATOM 1052 C CA . GLY A 1 131 ? -4.348 7.248 13.076 1.00 66.44 131 GLY A CA 1
ATOM 1053 C C . GLY A 1 131 ? -5.524 8.141 13.477 1.00 66.44 131 GLY A C 1
ATOM 1054 O O . GLY A 1 131 ? -5.372 8.929 14.415 1.00 66.44 131 GLY A O 1
ATOM 1055 N N . ASP A 1 132 ? -6.692 7.996 12.842 1.00 75.50 132 ASP A N 1
ATOM 1056 C CA . ASP A 1 132 ? -7.929 8.582 13.356 1.00 75.50 132 ASP A CA 1
ATOM 1057 C C . ASP A 1 132 ? -8.224 8.079 14.776 1.00 75.50 132 ASP A C 1
ATOM 1059 O O . ASP A 1 132 ? -7.905 6.947 15.142 1.00 75.50 132 ASP A O 1
ATOM 1063 N N . LEU A 1 133 ? -8.861 8.915 15.595 1.00 78.19 133 LEU A N 1
ATOM 1064 C CA . LEU A 1 133 ? -9.236 8.571 16.967 1.00 78.19 133 LEU A CA 1
ATOM 1065 C C . LEU A 1 133 ? -10.755 8.471 17.101 1.00 78.19 133 LEU A C 1
ATOM 1067 O O . LEU A 1 133 ? -11.480 9.430 16.838 1.00 78.19 133 LEU A O 1
ATOM 1071 N N . LEU A 1 134 ? -11.240 7.333 17.591 1.00 80.25 134 LEU A N 1
ATOM 1072 C CA . LEU A 1 134 ? -12.634 7.143 17.977 1.00 80.25 134 LEU A CA 1
ATOM 1073 C C . LEU A 1 134 ? -12.809 7.453 19.454 1.00 80.25 134 LEU A C 1
ATOM 1075 O O . LEU A 1 134 ? -12.199 6.811 20.309 1.00 80.25 134 LEU A O 1
ATOM 1079 N N . PHE A 1 135 ? -13.680 8.410 19.753 1.00 83.06 135 PHE A N 1
ATOM 1080 C CA . PHE A 1 135 ? -14.020 8.782 21.115 1.00 83.06 135 PHE A CA 1
ATOM 1081 C C . PHE A 1 135 ? -15.358 8.174 21.510 1.00 83.06 135 PHE A C 1
ATOM 1083 O O . PHE A 1 135 ? -16.371 8.415 20.858 1.00 83.06 135 PHE A O 1
ATOM 1090 N N . PHE A 1 136 ? -15.374 7.412 22.602 1.00 83.31 136 PHE A N 1
ATOM 1091 C CA . PHE A 1 136 ? -16.598 6.805 23.125 1.00 83.31 136 PHE A CA 1
ATOM 1092 C C . PHE A 1 136 ? -17.082 7.580 24.346 1.00 83.31 136 PHE A C 1
ATOM 1094 O O . PHE A 1 136 ? -16.319 7.850 25.284 1.00 83.31 136 PHE A O 1
ATOM 1101 N N . SER A 1 137 ? -18.370 7.916 24.345 1.00 84.25 137 SER A N 1
ATOM 1102 C CA . SER A 1 137 ? -19.029 8.558 25.473 1.00 84.25 137 SER A CA 1
ATOM 1103 C C . SER A 1 137 ? -20.346 7.884 25.829 1.00 84.25 137 SER A C 1
ATOM 1105 O O . SER A 1 137 ? -21.150 7.548 24.969 1.00 84.25 137 SER A O 1
ATOM 1107 N N . PHE A 1 138 ? -20.584 7.690 27.119 1.00 82.06 138 PHE A N 1
ATOM 1108 C CA . PHE A 1 138 ? -21.826 7.133 27.635 1.00 82.06 138 PHE A CA 1
ATOM 1109 C C . PHE A 1 138 ? -22.626 8.236 28.312 1.00 82.06 138 PHE A C 1
ATOM 1111 O O . PHE A 1 138 ? -22.073 9.017 29.086 1.00 82.06 138 PHE A O 1
ATOM 1118 N N . GLN A 1 139 ? -23.928 8.291 28.062 1.00 84.25 139 GLN A N 1
ATOM 1119 C CA . GLN A 1 139 ? -24.843 9.178 28.769 1.00 84.25 139 GLN A CA 1
ATOM 1120 C C . GLN A 1 139 ? -25.954 8.369 29.433 1.00 84.25 139 GLN A C 1
ATOM 1122 O O . GLN A 1 139 ? -26.430 7.372 28.899 1.00 84.25 139 GLN A O 1
ATOM 1127 N N . SER A 1 140 ? -26.375 8.784 30.621 1.00 81.25 140 SER A N 1
ATOM 1128 C CA . SER A 1 140 ? -27.520 8.190 31.313 1.00 81.25 140 SER A CA 1
ATOM 1129 C C . SER A 1 140 ? -28.296 9.269 32.053 1.00 81.25 140 SER A C 1
ATOM 1131 O O . SER A 1 140 ? -27.715 10.245 32.528 1.00 81.25 140 SER A O 1
ATOM 1133 N N . THR A 1 141 ? -29.613 9.102 32.160 1.00 80.44 141 THR A N 1
ATOM 1134 C CA . THR A 1 141 ? -30.469 10.004 32.936 1.00 80.44 141 THR A CA 1
ATOM 1135 C C . THR A 1 141 ? -30.969 9.283 34.175 1.00 80.44 141 THR A C 1
ATOM 1137 O O . THR A 1 141 ? -31.814 8.402 34.075 1.00 80.44 141 THR A O 1
ATOM 1140 N N . ILE A 1 142 ? -30.504 9.695 35.355 1.00 74.25 142 ILE A N 1
ATOM 1141 C CA . ILE A 1 142 ? -30.931 9.110 36.631 1.00 74.25 142 ILE A CA 1
ATOM 1142 C C . ILE A 1 142 ? -31.720 10.157 37.402 1.00 74.25 142 ILE A C 1
ATOM 1144 O O . ILE A 1 142 ? -31.228 11.251 37.678 1.00 74.25 142 ILE A O 1
ATOM 1148 N N . ASN A 1 143 ? -32.966 9.833 37.754 1.00 79.88 143 ASN A N 1
ATOM 1149 C CA . ASN A 1 143 ? -33.876 10.744 38.464 1.00 79.88 143 ASN A CA 1
ATOM 1150 C C . ASN A 1 143 ? -34.060 12.116 37.775 1.00 79.88 143 ASN A C 1
ATOM 1152 O O . ASN A 1 143 ? -34.297 13.124 38.441 1.00 79.88 143 ASN A O 1
ATOM 1156 N N . GLY A 1 144 ? -33.960 12.160 36.443 1.00 78.12 144 GLY A N 1
ATOM 1157 C CA . GLY A 1 144 ? -34.088 13.389 35.652 1.00 78.12 144 GLY A CA 1
ATOM 1158 C C . GLY A 1 144 ? -32.822 14.250 35.581 1.00 78.12 144 GLY A C 1
ATOM 1159 O O . GLY A 1 144 ? -32.867 15.323 34.982 1.00 78.12 144 GLY A O 1
ATOM 1160 N N . GLU A 1 145 ? -31.704 13.802 36.157 1.00 77.88 145 GLU A N 1
ATOM 1161 C CA . GLU A 1 145 ? -30.386 14.407 35.950 1.00 77.88 145 GLU A CA 1
ATOM 1162 C C . GLU A 1 145 ? -29.594 13.602 34.915 1.00 77.88 145 GLU A C 1
ATOM 1164 O O . GLU A 1 145 ? -29.509 12.379 35.018 1.00 77.88 145 GLU A O 1
ATOM 1169 N N . ALA A 1 146 ? -29.013 14.290 33.930 1.00 79.06 146 ALA A N 1
ATOM 1170 C CA . ALA A 1 146 ? -28.137 13.682 32.935 1.00 79.06 146 ALA A CA 1
ATOM 1171 C C . ALA A 1 146 ? -26.706 13.550 33.478 1.00 79.06 146 ALA A C 1
ATOM 1173 O O . ALA A 1 146 ? -26.158 14.489 34.062 1.00 79.06 146 ALA A O 1
ATOM 1174 N N . TYR A 1 147 ? -26.105 12.391 33.243 1.00 76.38 147 TYR A N 1
ATOM 1175 C CA . TYR A 1 147 ? -24.728 12.048 33.566 1.00 76.38 147 TYR A CA 1
ATOM 1176 C C . TYR A 1 147 ? -24.014 11.647 32.281 1.00 76.38 147 TYR A C 1
ATOM 1178 O O . TYR A 1 147 ? -24.575 10.894 31.491 1.00 76.38 147 TYR A O 1
ATOM 1186 N N . GLN A 1 148 ? -22.786 12.129 32.093 1.00 76.44 148 GLN A N 1
ATOM 1187 C CA . GLN A 1 148 ? -21.961 11.826 30.926 1.00 76.44 148 GLN A CA 1
ATOM 1188 C C . GLN A 1 148 ? -20.593 11.295 31.359 1.00 76.44 148 GLN A C 1
ATOM 1190 O O . GLN A 1 148 ? -19.945 11.858 32.244 1.00 76.44 148 GLN A O 1
ATOM 1195 N N . PHE A 1 149 ? -20.158 10.231 30.691 1.00 71.38 149 PHE A N 1
ATOM 1196 C CA . PHE A 1 149 ? -18.866 9.571 30.830 1.00 71.38 149 PHE A CA 1
ATOM 1197 C C . PHE A 1 149 ? -18.171 9.663 29.489 1.00 71.38 149 PHE A C 1
ATOM 1199 O O . PHE A 1 149 ? -18.576 8.989 28.553 1.00 71.38 149 PHE A O 1
ATOM 1206 N N . ASN A 1 150 ? -17.126 10.469 29.390 1.00 63.00 150 ASN A N 1
ATOM 1207 C CA . ASN A 1 150 ? -16.214 10.424 28.252 1.00 63.00 150 ASN A CA 1
ATOM 1208 C C . ASN A 1 150 ? -14.957 9.799 28.810 1.00 63.00 150 ASN A C 1
ATOM 1210 O O . ASN A 1 150 ? -14.434 10.416 29.730 1.00 63.00 150 ASN A O 1
ATOM 1214 N N . ASN A 1 151 ? -14.510 8.629 28.351 1.00 64.69 151 ASN A N 1
ATOM 1215 C CA . ASN A 1 151 ? -13.175 8.146 28.725 1.00 64.69 151 ASN A CA 1
ATOM 1216 C C . ASN A 1 151 ? -12.691 6.981 27.860 1.00 64.69 151 ASN A C 1
ATOM 1218 O O . ASN A 1 151 ? -12.258 5.945 28.356 1.00 64.69 151 ASN A O 1
ATOM 1222 N N . ALA A 1 152 ? -12.731 7.174 26.547 1.00 66.50 152 ALA A N 1
ATOM 1223 C CA . ALA A 1 152 ? -12.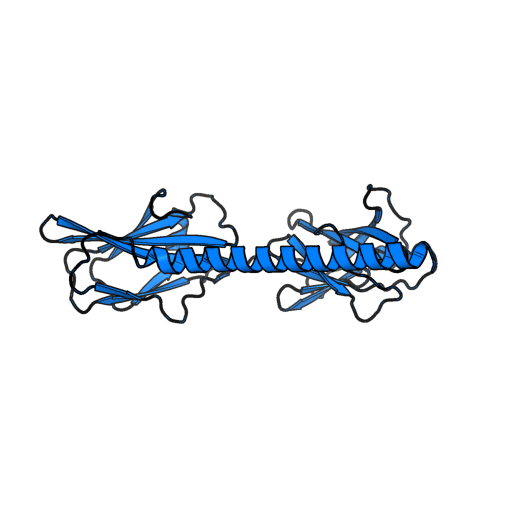001 6.305 25.649 1.00 66.50 152 ALA A CA 1
ATOM 1224 C C . ALA A 1 152 ? -11.612 7.040 24.389 1.00 66.50 152 ALA A C 1
ATOM 1226 O O . ALA A 1 152 ? -12.482 7.647 23.767 1.00 66.50 152 ALA A O 1
ATOM 1227 N N . ALA A 1 153 ? -10.346 6.940 24.019 1.00 71.31 153 ALA A N 1
ATOM 1228 C CA . ALA A 1 153 ? -9.901 7.179 22.664 1.00 71.31 153 ALA A CA 1
ATOM 1229 C C . ALA A 1 153 ? -9.339 5.856 22.153 1.00 71.31 153 ALA A C 1
ATOM 1231 O O . ALA A 1 153 ? -8.519 5.232 22.826 1.00 71.31 153 ALA A O 1
ATOM 1232 N N . LEU A 1 154 ? -9.805 5.424 20.994 1.00 72.88 154 LEU A N 1
ATOM 1233 C CA . LEU A 1 154 ? -9.331 4.228 20.325 1.00 72.88 154 LEU A CA 1
ATOM 1234 C C . LEU A 1 154 ? -8.721 4.654 19.000 1.00 72.88 154 LEU A C 1
ATOM 1236 O O . LEU A 1 154 ? -9.400 5.294 18.200 1.00 72.88 154 LEU A O 1
ATOM 1240 N N . SER A 1 155 ? -7.451 4.325 18.781 1.00 68.44 155 SER A N 1
ATOM 1241 C CA . SER A 1 155 ? -6.828 4.578 17.486 1.00 68.44 155 SER A CA 1
ATOM 1242 C C . SER A 1 155 ? -7.428 3.638 16.453 1.00 68.44 155 SER A C 1
ATOM 1244 O O . SER A 1 155 ? -7.428 2.422 16.641 1.00 68.44 155 SER A O 1
ATOM 1246 N N . ALA A 1 156 ? -7.923 4.201 15.359 1.00 64.31 156 ALA A N 1
ATOM 1247 C CA . ALA A 1 156 ? -8.324 3.454 14.191 1.00 64.31 156 ALA A CA 1
ATOM 1248 C C . ALA A 1 156 ? -7.075 2.857 13.530 1.00 64.31 156 ALA A C 1
ATOM 1250 O O . ALA A 1 156 ? -6.295 3.576 12.905 1.00 64.31 156 ALA A O 1
ATOM 1251 N N . GLY A 1 157 ? -6.863 1.549 13.694 1.00 57.62 157 GLY A N 1
ATOM 1252 C CA . GLY A 1 157 ? -5.951 0.786 12.853 1.00 57.62 157 GLY A CA 1
ATOM 1253 C C . GLY A 1 157 ? -6.696 0.390 11.587 1.00 57.62 157 GLY A C 1
ATOM 1254 O O . GLY A 1 157 ? -7.453 -0.584 11.589 1.00 57.62 157 GLY A O 1
ATOM 1255 N N . VAL A 1 158 ? -6.540 1.164 10.513 1.00 55.78 158 VAL A N 1
ATOM 1256 C CA . VAL A 1 158 ? -7.085 0.772 9.210 1.00 55.78 158 VAL A CA 1
ATOM 1257 C C . VAL A 1 158 ? -6.191 -0.333 8.661 1.00 55.78 158 VAL A C 1
ATOM 1259 O O . VAL A 1 158 ? -5.065 -0.075 8.246 1.00 55.78 158 VAL A O 1
ATOM 1262 N N . ILE A 1 159 ? -6.683 -1.575 8.664 1.00 54.12 159 ILE A N 1
ATOM 1263 C CA . ILE A 1 159 ? -6.031 -2.657 7.927 1.00 54.12 159 ILE A CA 1
ATOM 1264 C C . ILE A 1 159 ? -6.546 -2.572 6.496 1.00 54.12 159 ILE A C 1
ATOM 1266 O O . ILE A 1 159 ? -7.585 -3.133 6.130 1.00 54.12 159 ILE A O 1
ATOM 1270 N N . CYS A 1 160 ? -5.809 -1.839 5.673 1.00 66.12 160 CYS A N 1
ATOM 1271 C CA . CYS A 1 160 ? -5.980 -1.912 4.238 1.00 66.12 160 CYS A CA 1
ATOM 1272 C C . CYS A 1 160 ? -5.412 -3.247 3.769 1.00 66.12 160 CYS A C 1
ATOM 1274 O O . CYS A 1 160 ? -4.202 -3.389 3.644 1.00 66.12 160 CYS A O 1
ATOM 1276 N N . ASN A 1 161 ? -6.282 -4.234 3.535 1.00 60.62 161 ASN A N 1
ATOM 1277 C CA . ASN A 1 161 ? -5.858 -5.524 2.997 1.00 60.62 161 ASN A CA 1
ATOM 1278 C C . ASN A 1 161 ? -5.102 -5.295 1.684 1.00 60.62 161 ASN A C 1
ATOM 1280 O O . ASN A 1 161 ? -5.708 -4.953 0.663 1.00 60.62 161 ASN A O 1
ATOM 1284 N N . SER A 1 162 ? -3.789 -5.504 1.705 1.00 66.81 162 SER A N 1
ATOM 1285 C CA . SER A 1 162 ? -2.982 -5.395 0.508 1.00 66.81 162 SER A CA 1
ATOM 1286 C C . SER A 1 162 ? -3.261 -6.592 -0.403 1.00 66.81 162 SER A C 1
ATOM 1288 O O . SER A 1 162 ? -2.988 -7.742 -0.061 1.00 66.81 162 SER A O 1
ATOM 1290 N N . MET A 1 163 ? -3.834 -6.337 -1.580 1.00 76.31 163 MET A N 1
ATOM 1291 C CA . MET A 1 163 ? -4.097 -7.358 -2.604 1.00 76.31 163 MET A CA 1
ATOM 1292 C C . MET A 1 163 ? -3.509 -6.953 -3.958 1.00 76.31 163 MET A C 1
ATOM 1294 O O . MET A 1 163 ? -4.175 -7.033 -4.992 1.00 76.31 163 MET A O 1
ATOM 1298 N N . ILE A 1 164 ? -2.249 -6.510 -3.966 1.00 87.38 164 ILE A N 1
ATOM 1299 C CA . ILE A 1 164 ? -1.564 -6.120 -5.207 1.00 87.38 164 ILE A CA 1
ATOM 1300 C C . ILE A 1 164 ? -1.443 -7.333 -6.137 1.00 87.38 164 ILE A C 1
ATOM 1302 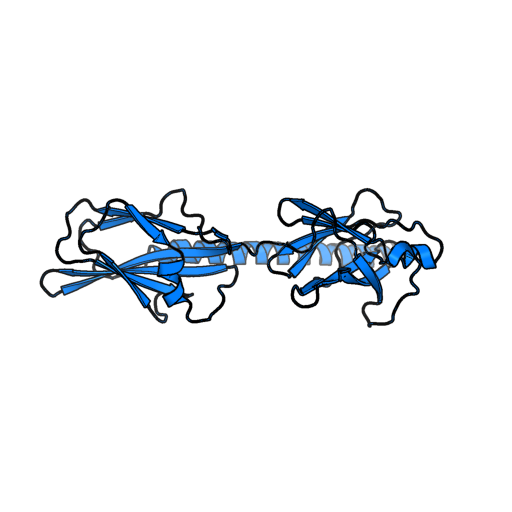O O . ILE A 1 164 ? -1.822 -7.287 -7.312 1.00 87.38 164 ILE A O 1
ATOM 1306 N N . SER A 1 165 ? -0.932 -8.447 -5.612 1.00 85.62 165 SER A N 1
ATOM 1307 C CA . SER A 1 165 ? -0.540 -9.602 -6.420 1.00 85.62 165 SER A CA 1
ATOM 1308 C C . SER A 1 165 ? -0.767 -10.932 -5.702 1.00 85.62 165 SER A C 1
ATOM 1310 O O . SER A 1 165 ? -0.693 -11.035 -4.482 1.00 85.62 165 SER A O 1
ATOM 1312 N N . THR A 1 166 ? -0.987 -11.974 -6.491 1.00 84.69 166 THR A N 1
ATOM 1313 C CA . THR A 1 166 ? -0.990 -13.389 -6.124 1.00 84.69 166 THR A CA 1
ATOM 1314 C C . THR A 1 166 ? 0.177 -14.097 -6.818 1.00 84.69 166 THR A C 1
ATOM 1316 O O . THR A 1 166 ? 0.804 -13.557 -7.730 1.00 84.69 166 THR A O 1
ATOM 1319 N N . ALA A 1 167 ? 0.481 -15.334 -6.417 1.00 77.00 167 ALA A N 1
ATOM 1320 C CA . ALA A 1 167 ? 1.593 -16.095 -6.998 1.00 77.00 167 ALA A CA 1
ATOM 1321 C C . ALA A 1 167 ? 1.442 -16.371 -8.512 1.00 77.00 167 ALA A C 1
ATOM 1323 O O . ALA A 1 167 ? 2.445 -16.560 -9.209 1.00 77.00 167 ALA A O 1
ATOM 1324 N N . ASP A 1 168 ? 0.207 -16.385 -9.018 1.00 83.06 168 ASP A N 1
ATOM 1325 C CA . ASP A 1 168 ? -0.098 -16.707 -10.414 1.00 83.06 168 ASP A CA 1
ATOM 1326 C C . ASP A 1 168 ? -0.057 -15.481 -11.336 1.00 83.06 168 ASP A C 1
ATOM 1328 O O . ASP A 1 168 ? 0.026 -15.632 -12.558 1.00 83.06 168 ASP A O 1
ATOM 1332 N N . ASP A 1 169 ? -0.037 -14.273 -10.773 1.00 91.00 169 ASP A N 1
ATOM 1333 C CA . ASP A 1 169 ? -0.082 -13.044 -11.553 1.00 91.00 169 ASP A CA 1
ATOM 1334 C C . ASP A 1 169 ? 1.187 -12.844 -12.400 1.00 91.00 169 ASP A C 1
ATOM 1336 O O . ASP A 1 169 ? 2.298 -13.312 -12.093 1.00 91.00 169 ASP A O 1
ATOM 1340 N N . THR A 1 170 ? 1.012 -12.144 -13.518 1.00 90.00 170 THR A N 1
ATOM 1341 C CA . THR A 1 170 ? 2.104 -11.689 -14.383 1.00 90.00 170 THR A CA 1
ATOM 1342 C C . THR A 1 170 ? 1.934 -10.209 -14.666 1.00 90.00 170 THR A C 1
ATOM 1344 O O . THR A 1 170 ? 0.813 -9.700 -14.694 1.00 90.00 170 THR A O 1
ATOM 1347 N N . TRP A 1 17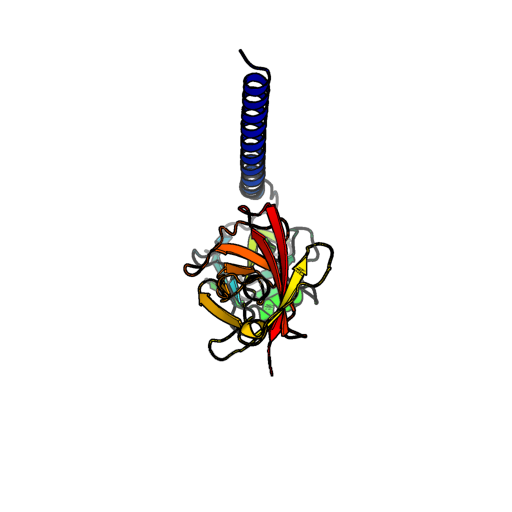1 ? 3.056 -9.522 -14.842 1.00 95.44 171 TRP A N 1
ATOM 1348 C CA . TRP A 1 171 ? 3.0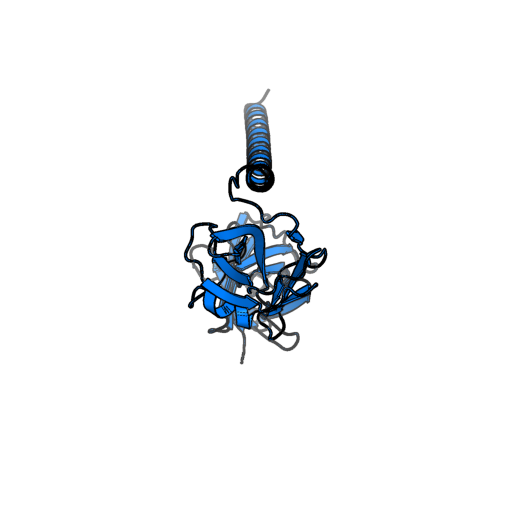89 -8.073 -14.917 1.00 95.44 171 TRP A CA 1
ATOM 1349 C C . TRP A 1 171 ? 3.948 -7.619 -16.087 1.00 95.44 171 TRP A C 1
ATOM 1351 O O . TRP A 1 171 ? 5.045 -8.140 -16.307 1.00 95.44 171 TRP A O 1
ATOM 1361 N N . THR A 1 172 ? 3.471 -6.595 -16.788 1.00 95.50 172 THR A N 1
ATOM 1362 C CA . THR A 1 172 ? 4.276 -5.837 -17.742 1.00 95.50 172 THR A CA 1
ATOM 1363 C C . THR A 1 172 ? 4.750 -4.548 -17.086 1.00 95.50 172 THR A C 1
ATOM 1365 O O . THR A 1 172 ? 3.949 -3.755 -16.601 1.00 95.50 172 THR A O 1
ATOM 1368 N N . GLY A 1 173 ? 6.060 -4.325 -17.077 1.00 95.62 173 GLY A N 1
ATOM 1369 C CA . GLY A 1 173 ? 6.707 -3.141 -16.532 1.00 95.62 173 GLY A CA 1
ATOM 1370 C C . GLY A 1 173 ? 7.165 -2.160 -17.607 1.00 95.62 173 GLY A C 1
ATOM 1371 O O . GLY A 1 173 ? 7.593 -2.543 -18.694 1.00 95.62 173 GLY A O 1
ATOM 1372 N N . ASN A 1 174 ? 7.151 -0.876 -17.266 1.00 95.38 174 ASN A N 1
ATOM 1373 C CA . ASN A 1 174 ? 7.847 0.177 -17.995 1.00 95.38 174 ASN A CA 1
ATOM 1374 C C . ASN A 1 174 ? 8.663 1.015 -17.016 1.00 95.38 174 ASN A C 1
ATOM 1376 O O . ASN A 1 174 ? 8.141 1.435 -15.984 1.00 95.38 174 ASN A O 1
ATOM 1380 N N . ALA A 1 175 ? 9.914 1.301 -17.367 1.00 94.44 175 ALA A N 1
ATOM 1381 C CA . ALA A 1 175 ? 10.788 2.140 -16.561 1.00 94.44 175 ALA A CA 1
ATOM 1382 C C . ALA A 1 175 ? 10.923 3.541 -17.159 1.00 94.44 175 ALA A C 1
ATOM 1384 O O . ALA A 1 175 ? 10.916 3.742 -18.380 1.00 94.44 175 ALA A O 1
ATOM 1385 N N . PHE A 1 176 ? 11.089 4.514 -16.279 1.00 94.56 176 PHE A N 1
ATOM 1386 C CA . PHE A 1 176 ? 11.235 5.920 -16.597 1.00 94.56 176 PHE A CA 1
ATOM 1387 C C . PHE A 1 176 ? 12.298 6.528 -15.687 1.00 94.56 176 PHE A C 1
ATOM 1389 O O . PHE A 1 176 ? 12.480 6.105 -14.549 1.00 94.56 176 PHE A O 1
ATOM 1396 N N . THR A 1 177 ? 12.970 7.571 -16.156 1.00 88.69 177 THR A N 1
ATOM 1397 C CA . THR A 1 177 ? 13.624 8.522 -15.249 1.00 88.69 177 THR A CA 1
ATOM 1398 C C . THR A 1 177 ? 12.560 9.209 -14.387 1.00 88.69 177 THR A C 1
ATOM 1400 O O . THR A 1 177 ? 11.418 9.353 -14.839 1.00 88.69 177 THR A O 1
ATOM 1403 N N . ASP A 1 178 ? 12.950 9.789 -13.258 1.00 76.62 178 ASP A N 1
ATOM 1404 C CA . ASP A 1 178 ? 12.050 10.606 -12.426 1.00 76.62 178 ASP A CA 1
ATOM 1405 C C . ASP A 1 178 ? 11.328 11.726 -13.189 1.00 76.62 178 ASP A C 1
ATOM 1407 O O . ASP A 1 178 ? 10.169 12.029 -12.913 1.00 76.62 178 ASP A O 1
ATOM 1411 N N . ASN A 1 179 ? 11.968 12.317 -14.206 1.00 80.25 179 ASN A N 1
ATOM 1412 C CA . ASN A 1 179 ? 11.361 13.380 -15.016 1.00 80.25 179 ASN A CA 1
ATOM 1413 C C . ASN A 1 179 ? 10.373 12.873 -16.090 1.00 80.25 179 ASN A C 1
ATOM 1415 O O . ASN A 1 179 ? 9.862 13.666 -16.883 1.00 80.25 179 ASN A O 1
ATOM 1419 N N . GLY A 1 180 ? 10.104 11.564 -16.124 1.00 81.94 180 GLY A N 1
ATOM 1420 C CA . GLY A 1 180 ? 9.144 10.932 -17.024 1.00 81.94 180 GLY A CA 1
ATOM 1421 C C . GLY A 1 180 ? 9.692 10.512 -18.389 1.00 81.94 180 GLY A C 1
ATOM 1422 O O . GLY A 1 180 ? 8.922 9.999 -19.202 1.00 81.94 180 GLY A O 1
ATOM 1423 N N . ALA A 1 181 ? 10.989 10.679 -18.676 1.00 88.31 181 ALA A N 1
ATOM 1424 C CA . ALA A 1 181 ? 11.580 10.101 -19.881 1.00 88.31 181 ALA A CA 1
ATOM 1425 C C . ALA A 1 181 ? 11.610 8.568 -19.785 1.00 88.31 181 ALA A C 1
ATOM 1427 O O . ALA A 1 181 ? 12.129 8.011 -18.823 1.00 88.31 181 ALA A O 1
ATOM 1428 N N . SER A 1 182 ? 11.048 7.888 -20.786 1.00 90.75 182 SER A N 1
ATOM 1429 C CA . SER A 1 182 ? 11.012 6.424 -20.839 1.00 90.75 182 SER A CA 1
ATOM 1430 C C . SER A 1 182 ? 12.395 5.842 -21.111 1.00 90.75 182 SER A C 1
ATOM 1432 O O . SER A 1 182 ? 13.157 6.352 -21.939 1.00 90.75 182 SER A O 1
ATOM 1434 N N . PHE A 1 183 ? 12.689 4.746 -20.422 1.00 86.75 183 PHE A N 1
ATOM 1435 C CA . PHE A 1 183 ? 13.848 3.922 -20.686 1.00 86.75 183 PHE A CA 1
ATOM 1436 C C . PHE A 1 183 ? 13.601 2.914 -21.801 1.00 86.75 183 PHE A C 1
ATOM 1438 O O . PHE A 1 183 ? 12.471 2.460 -21.988 1.00 86.75 183 PHE A O 1
ATOM 1445 N N . PRO A 1 184 ? 14.655 2.519 -22.538 1.00 84.75 184 PRO A N 1
ATOM 1446 C CA . PRO A 1 184 ? 14.559 1.330 -23.363 1.00 84.75 184 PRO A CA 1
ATOM 1447 C C . PRO A 1 184 ? 14.278 0.128 -22.454 1.00 84.75 184 PRO A C 1
ATOM 1449 O O . PRO A 1 184 ? 14.958 -0.054 -21.446 1.00 84.75 184 PRO A O 1
ATOM 1452 N N . SER A 1 185 ? 13.287 -0.676 -22.823 1.00 79.38 185 SER A N 1
ATOM 1453 C CA . SER A 1 185 ? 12.948 -1.931 -22.157 1.00 79.38 185 SER A CA 1
ATOM 1454 C C . SER A 1 185 ? 13.202 -3.113 -23.090 1.00 79.38 185 SER A C 1
ATOM 1456 O O . SER A 1 185 ? 13.153 -2.989 -24.319 1.00 79.38 185 SER A O 1
ATOM 1458 N N . ASN A 1 186 ? 13.500 -4.264 -22.495 1.00 83.31 186 ASN A N 1
ATOM 1459 C CA . ASN A 1 186 ? 13.680 -5.533 -23.192 1.00 83.31 186 ASN A CA 1
ATOM 1460 C C . ASN A 1 186 ? 12.524 -6.498 -22.896 1.00 83.31 186 ASN A C 1
ATOM 146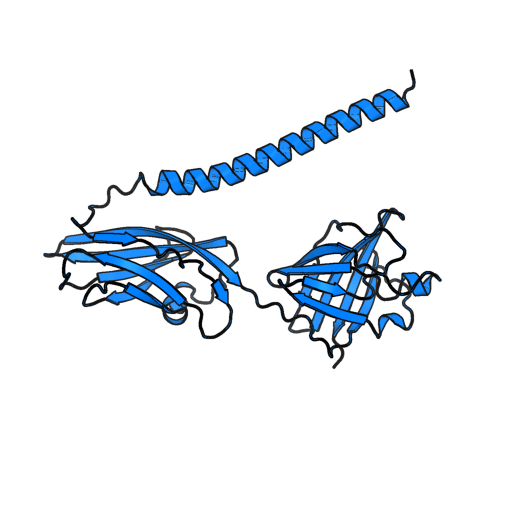2 O O . ASN A 1 186 ? 11.559 -6.158 -22.216 1.00 83.31 186 ASN A O 1
ATOM 1466 N N . ALA A 1 187 ? 12.614 -7.722 -23.424 1.00 72.06 187 ALA A N 1
ATOM 1467 C CA . ALA A 1 187 ? 11.590 -8.745 -23.249 1.00 72.06 187 ALA A CA 1
ATOM 1468 C C . ALA A 1 187 ? 11.328 -9.113 -21.776 1.00 72.06 187 ALA A C 1
ATOM 1470 O O . ALA A 1 187 ? 10.180 -9.426 -21.465 1.00 72.06 187 ALA A O 1
ATOM 1471 N N . SER A 1 188 ? 12.329 -9.023 -20.881 1.00 74.31 188 SER A N 1
ATOM 1472 C CA . SER A 1 188 ? 12.149 -9.302 -19.445 1.00 74.31 188 SER A CA 1
ATOM 1473 C C . SER A 1 188 ? 11.108 -8.400 -18.781 1.00 74.31 188 SER A C 1
ATOM 1475 O O . SER A 1 188 ? 10.488 -8.797 -17.799 1.00 74.31 188 SER A O 1
ATOM 1477 N N . ALA A 1 189 ? 10.849 -7.224 -19.359 1.00 76.50 189 ALA A N 1
ATOM 1478 C CA . ALA A 1 189 ? 9.835 -6.296 -18.887 1.00 76.50 189 ALA A CA 1
ATOM 1479 C C . ALA A 1 189 ? 8.405 -6.861 -18.968 1.00 76.50 189 ALA A C 1
ATOM 1481 O O . ALA A 1 189 ? 7.511 -6.284 -18.368 1.00 76.50 189 ALA A O 1
ATOM 1482 N N . ASN A 1 190 ? 8.163 -7.968 -19.684 1.00 82.38 190 ASN A N 1
ATOM 1483 C CA . ASN A 1 190 ? 6.835 -8.590 -19.795 1.00 82.38 190 ASN A CA 1
ATOM 1484 C C . ASN A 1 190 ? 6.603 -9.772 -18.841 1.00 82.38 190 ASN A C 1
ATOM 1486 O O . ASN A 1 190 ? 5.483 -10.269 -18.773 1.00 82.38 190 ASN A O 1
ATOM 1490 N N . ASP A 1 191 ? 7.639 -10.219 -18.127 1.00 87.19 191 ASP A N 1
ATOM 1491 C CA . ASP A 1 191 ? 7.588 -11.397 -17.251 1.00 87.19 191 ASP A CA 1
ATOM 1492 C C . ASP A 1 191 ? 7.920 -11.024 -15.796 1.00 87.19 191 ASP A C 1
ATOM 1494 O O . ASP A 1 191 ? 8.536 -11.797 -15.056 1.00 87.19 191 ASP A O 1
ATOM 1498 N N . ILE A 1 192 ? 7.524 -9.820 -15.369 1.00 93.75 192 ILE A N 1
ATOM 1499 C CA . ILE A 1 192 ? 7.770 -9.356 -14.004 1.00 93.75 192 ILE A CA 1
ATOM 1500 C C . ILE A 1 192 ? 6.884 -10.140 -13.030 1.00 93.75 192 ILE A C 1
ATOM 1502 O O . ILE A 1 192 ? 5.685 -10.344 -13.253 1.00 93.75 192 ILE A O 1
ATOM 1506 N N . LYS A 1 193 ? 7.491 -10.584 -11.928 1.00 94.88 193 LYS A N 1
ATOM 1507 C CA . LYS A 1 193 ? 6.823 -11.267 -10.822 1.00 94.88 193 LYS A CA 1
ATOM 1508 C C . LYS A 1 193 ? 6.805 -10.364 -9.600 1.00 94.88 193 LYS A C 1
ATOM 1510 O O . LYS A 1 193 ? 7.848 -9.866 -9.184 1.00 94.88 193 LYS A O 1
ATOM 1515 N N . ILE A 1 194 ? 5.616 -10.197 -9.031 1.00 95.75 194 ILE A N 1
ATOM 1516 C CA . ILE A 1 194 ? 5.387 -9.501 -7.765 1.00 95.75 194 ILE A CA 1
ATOM 1517 C C . ILE A 1 194 ? 4.875 -10.549 -6.781 1.00 95.75 194 ILE A C 1
ATOM 1519 O O . ILE A 1 194 ? 3.766 -11.064 -6.932 1.00 95.75 194 ILE A O 1
ATOM 1523 N N . ILE A 1 195 ? 5.733 -10.937 -5.842 1.00 94.81 195 ILE A N 1
ATOM 1524 C CA . ILE A 1 195 ? 5.557 -12.112 -4.987 1.00 94.81 195 ILE A CA 1
ATOM 1525 C C . ILE A 1 195 ? 5.260 -11.642 -3.559 1.00 94.81 195 ILE A C 1
ATOM 1527 O O . ILE A 1 195 ? 6.118 -10.984 -2.968 1.00 94.81 195 ILE A O 1
ATOM 1531 N N . PRO A 1 196 ? 4.098 -11.991 -2.981 1.00 93.44 196 PRO A N 1
ATOM 1532 C CA . PRO A 1 196 ? 3.804 -11.693 -1.582 1.00 93.44 196 PRO A CA 1
ATOM 1533 C C . PRO A 1 196 ? 4.781 -12.405 -0.640 1.00 93.44 196 PRO A C 1
ATOM 1535 O O . PRO A 1 196 ? 5.036 -13.603 -0.794 1.00 93.44 196 PRO A O 1
ATOM 1538 N N . LEU A 1 197 ? 5.301 -11.680 0.349 1.00 91.06 197 LEU A N 1
ATOM 1539 C CA . LEU A 1 197 ? 6.189 -12.202 1.395 1.00 91.06 197 LEU A CA 1
ATOM 1540 C C . LEU A 1 197 ? 5.494 -12.347 2.761 1.00 91.06 197 LEU A C 1
ATOM 1542 O O . LEU A 1 197 ? 6.030 -13.026 3.635 1.00 91.06 197 LEU A O 1
ATOM 1546 N N . GLY A 1 198 ? 4.307 -11.755 2.930 1.00 85.38 198 GLY A N 1
ATOM 1547 C CA . GLY A 1 198 ? 3.629 -11.599 4.222 1.00 85.38 198 GLY A CA 1
ATOM 1548 C C . GLY A 1 198 ? 3.873 -10.216 4.833 1.00 85.38 198 GLY A C 1
ATOM 1549 O O . GLY A 1 198 ? 4.752 -9.486 4.369 1.00 85.38 198 GLY A O 1
ATOM 1550 N N . ASP A 1 199 ? 3.081 -9.855 5.847 1.00 85.00 199 ASP A N 1
ATOM 1551 C CA . ASP A 1 199 ? 3.104 -8.536 6.506 1.00 85.00 199 ASP A CA 1
ATOM 1552 C C . ASP A 1 199 ? 3.076 -7.374 5.490 1.00 85.00 199 ASP A C 1
ATOM 1554 O O . ASP A 1 199 ? 3.901 -6.464 5.538 1.00 85.00 199 ASP A O 1
ATOM 1558 N N . ASP A 1 200 ? 2.198 -7.499 4.487 1.00 87.81 200 ASP A N 1
ATOM 1559 C CA . ASP A 1 200 ? 2.007 -6.550 3.379 1.00 87.81 200 ASP A CA 1
ATOM 1560 C C . ASP A 1 200 ? 3.270 -6.232 2.553 1.00 87.81 200 ASP A C 1
ATOM 1562 O O . ASP A 1 200 ? 3.333 -5.243 1.823 1.00 87.81 200 ASP A O 1
ATOM 1566 N N . ASN A 1 201 ? 4.288 -7.097 2.620 1.00 92.88 201 ASN A N 1
ATOM 1567 C CA . ASN A 1 201 ? 5.515 -6.967 1.840 1.00 92.88 201 ASN A CA 1
ATOM 1568 C C . ASN A 1 201 ? 5.462 -7.761 0.531 1.00 92.88 201 ASN A C 1
ATOM 1570 O O . ASN A 1 201 ? 4.970 -8.893 0.475 1.00 92.88 201 ASN A O 1
ATOM 1574 N N . TYR A 1 202 ? 6.083 -7.205 -0.507 1.00 96.38 202 TYR A N 1
ATOM 1575 C CA . TYR A 1 202 ? 6.152 -7.762 -1.852 1.00 96.38 202 TYR A CA 1
ATOM 1576 C C . TYR A 1 202 ? 7.576 -7.733 -2.391 1.00 96.38 202 TYR A C 1
ATOM 1578 O O . TYR A 1 202 ? 8.230 -6.692 -2.392 1.00 96.38 202 TYR A O 1
ATOM 1586 N N . LEU A 1 203 ? 8.032 -8.866 -2.922 1.00 97.19 203 LEU A N 1
ATOM 1587 C CA . LEU A 1 203 ? 9.252 -8.957 -3.717 1.00 97.19 203 LEU A CA 1
ATOM 1588 C C . LEU A 1 203 ? 8.919 -8.722 -5.191 1.00 97.19 203 LEU A C 1
ATOM 1590 O O . LEU A 1 203 ? 8.140 -9.472 -5.779 1.00 97.19 203 LEU A O 1
ATOM 1594 N N . ILE A 1 204 ? 9.555 -7.733 -5.807 1.00 97.44 204 ILE A N 1
ATOM 1595 C CA . ILE A 1 204 ? 9.463 -7.464 -7.243 1.00 97.44 204 ILE A CA 1
ATOM 1596 C C . ILE A 1 204 ? 10.724 -8.014 -7.909 1.00 97.44 204 ILE A C 1
ATOM 1598 O O . ILE A 1 204 ? 11.831 -7.627 -7.541 1.00 97.44 204 ILE A O 1
ATOM 1602 N N . SER A 1 205 ? 10.567 -8.914 -8.884 1.00 96.25 205 SER A N 1
ATOM 1603 C CA . SER A 1 205 ? 11.682 -9.652 -9.506 1.00 96.25 205 SER A CA 1
ATOM 1604 C C . SER A 1 205 ? 12.670 -8.770 -10.280 1.00 96.25 205 SER A C 1
ATOM 1606 O O . SER A 1 205 ? 13.846 -9.106 -10.407 1.00 96.25 205 SER A O 1
ATOM 1608 N N . ASP A 1 206 ? 12.188 -7.661 -10.837 1.00 96.94 206 ASP A N 1
ATOM 1609 C CA . ASP A 1 206 ? 13.015 -6.644 -11.483 1.00 96.94 206 ASP A CA 1
ATOM 1610 C C . ASP A 1 206 ? 12.348 -5.270 -11.355 1.00 96.94 206 ASP A C 1
ATOM 1612 O O . ASP A 1 206 ? 11.436 -4.912 -12.105 1.00 96.94 206 ASP A O 1
ATOM 1616 N N . ILE A 1 207 ? 12.826 -4.485 -10.389 1.00 97.19 207 ILE A N 1
ATOM 1617 C CA . ILE A 1 207 ? 12.321 -3.136 -10.117 1.00 97.19 207 ILE A CA 1
ATOM 1618 C C . ILE A 1 207 ? 12.622 -2.166 -11.254 1.00 97.19 207 ILE A C 1
ATOM 1620 O O . ILE A 1 207 ? 11.970 -1.135 -11.349 1.00 97.19 207 ILE A O 1
ATOM 1624 N N . SER A 1 208 ? 13.572 -2.483 -12.137 1.00 95.81 208 SER A N 1
ATOM 1625 C CA . SER A 1 208 ? 13.966 -1.634 -13.262 1.00 95.81 208 SER A CA 1
ATOM 1626 C C . SER A 1 208 ? 13.168 -1.893 -14.537 1.00 95.81 208 SER A C 1
ATOM 1628 O O . SER A 1 208 ? 13.472 -1.287 -15.563 1.00 95.81 208 SER A O 1
ATOM 1630 N N . ALA A 1 209 ? 12.192 -2.810 -14.495 1.00 95.81 209 ALA A N 1
ATOM 1631 C CA . ALA A 1 209 ? 11.334 -3.175 -15.621 1.00 95.81 209 ALA A CA 1
ATOM 1632 C C . ALA A 1 209 ? 12.112 -3.394 -16.941 1.00 95.81 209 ALA A C 1
ATOM 1634 O O . ALA A 1 209 ? 11.768 -2.865 -18.000 1.00 95.81 209 ALA A O 1
ATOM 1635 N N . GLY A 1 210 ? 13.204 -4.155 -16.866 1.00 94.06 210 GLY A N 1
ATOM 1636 C CA . GLY A 1 210 ? 14.045 -4.553 -17.990 1.00 94.06 210 GLY A CA 1
ATOM 1637 C C . GLY A 1 210 ? 15.038 -3.500 -18.479 1.00 94.06 210 GLY A C 1
ATOM 1638 O O . GLY A 1 210 ? 15.740 -3.754 -19.462 1.00 94.06 210 GLY A O 1
ATOM 1639 N N . TRP A 1 211 ? 15.138 -2.335 -17.831 1.00 94.19 211 TRP A N 1
ATOM 1640 C CA . TRP A 1 211 ? 16.063 -1.286 -18.264 1.00 94.19 211 TRP A CA 1
ATOM 1641 C C . TRP A 1 211 ? 17.526 -1.730 -18.198 1.00 94.19 211 TRP A C 1
ATOM 1643 O O . TRP A 1 211 ? 18.255 -1.568 -19.179 1.00 94.19 211 TRP A O 1
ATOM 1653 N N . TYR A 1 212 ? 17.961 -2.332 -17.085 1.00 93.88 212 TYR A N 1
ATOM 1654 C CA . TYR A 1 212 ? 19.348 -2.795 -16.954 1.00 93.88 212 TYR A CA 1
ATOM 1655 C C . TYR A 1 212 ? 19.690 -3.861 -18.001 1.00 93.88 212 TYR A C 1
ATOM 1657 O O . TYR A 1 212 ? 20.776 -3.822 -18.584 1.00 93.88 212 TYR A O 1
ATOM 1665 N N . GLU A 1 213 ? 18.757 -4.760 -18.322 1.00 94.69 213 GLU A N 1
ATOM 1666 C CA . GLU A 1 213 ? 18.942 -5.721 -19.414 1.00 94.69 213 GLU A CA 1
ATOM 1667 C C . GLU A 1 213 ? 19.121 -5.010 -20.766 1.00 94.69 213 GLU A C 1
ATOM 1669 O O . GLU A 1 213 ? 20.014 -5.363 -21.541 1.00 94.69 213 GLU A O 1
ATOM 1674 N N . ALA A 1 214 ? 18.324 -3.970 -21.042 1.00 93.12 214 ALA A N 1
ATOM 1675 C CA . ALA A 1 214 ? 18.390 -3.194 -22.285 1.00 93.12 214 ALA A CA 1
ATOM 1676 C C . ALA A 1 214 ? 19.751 -2.522 -22.517 1.00 93.12 214 ALA A C 1
ATOM 1678 O O . ALA A 1 214 ? 20.146 -2.289 -23.662 1.00 93.12 214 ALA A O 1
ATOM 1679 N N . ILE A 1 215 ? 20.505 -2.268 -21.447 1.00 93.00 215 ILE A N 1
ATOM 1680 C CA . ILE A 1 215 ? 21.867 -1.726 -21.501 1.00 93.00 215 ILE A CA 1
ATOM 1681 C C . ILE A 1 215 ? 22.960 -2.784 -21.228 1.00 93.00 215 ILE A C 1
ATOM 1683 O O . ILE A 1 215 ? 24.121 -2.427 -21.032 1.00 93.00 215 ILE A O 1
ATOM 1687 N N . ASN A 1 216 ? 22.631 -4.078 -21.350 1.00 94.50 216 ASN A N 1
ATOM 1688 C CA . ASN A 1 216 ? 23.519 -5.250 -21.232 1.00 94.50 216 ASN A CA 1
ATOM 1689 C C . ASN A 1 216 ? 24.028 -5.578 -19.813 1.00 94.50 216 ASN A C 1
ATOM 1691 O O . ASN A 1 216 ? 25.126 -6.126 -19.661 1.00 94.50 216 ASN A O 1
ATOM 1695 N N . PHE A 1 217 ? 23.240 -5.282 -18.781 1.00 94.62 217 PHE A N 1
ATOM 1696 C CA . PHE A 1 217 ? 23.456 -5.765 -17.413 1.00 94.62 217 PHE A CA 1
ATOM 1697 C C . PHE A 1 217 ? 22.550 -6.958 -17.079 1.00 94.62 217 PHE A C 1
ATOM 1699 O O . PHE A 1 217 ? 21.803 -7.445 -17.928 1.00 94.62 217 PHE A O 1
ATOM 1706 N N . GLN A 1 218 ? 22.661 -7.484 -15.853 1.00 91.88 218 GLN A N 1
ATOM 1707 C CA . GLN A 1 218 ? 21.810 -8.589 -15.418 1.00 91.88 218 GLN A CA 1
ATOM 1708 C C . GLN A 1 218 ? 20.329 -8.167 -15.400 1.00 91.88 218 GLN A C 1
ATOM 1710 O O . GLN A 1 218 ? 20.023 -7.085 -14.895 1.00 91.88 218 GLN A O 1
ATOM 1715 N N . PRO A 1 219 ? 19.417 -9.015 -15.912 1.00 90.81 219 PRO A N 1
ATOM 1716 C CA . PRO A 1 219 ? 17.997 -8.681 -16.019 1.00 90.81 219 PRO A CA 1
ATOM 1717 C C . PRO A 1 219 ? 17.255 -8.712 -14.682 1.00 90.81 219 PRO A C 1
ATOM 1719 O O . PRO A 1 219 ? 16.153 -8.196 -14.595 1.00 90.81 219 PRO A O 1
ATOM 1722 N N . ILE A 1 220 ? 17.826 -9.344 -13.658 1.00 94.00 220 ILE A N 1
ATOM 1723 C CA . ILE A 1 220 ? 17.193 -9.490 -12.348 1.00 94.00 220 ILE A CA 1
ATOM 1724 C C . ILE A 1 220 ? 17.753 -8.410 -11.423 1.00 94.00 220 ILE A C 1
ATOM 1726 O O . ILE A 1 220 ? 18.964 -8.359 -11.189 1.00 94.00 220 ILE A O 1
ATOM 1730 N N . GLN A 1 221 ? 16.866 -7.550 -10.930 1.00 96.06 221 GLN A N 1
ATOM 1731 C CA . GLN A 1 221 ? 17.164 -6.447 -10.016 1.00 96.06 221 GLN A CA 1
ATOM 1732 C C . GLN A 1 221 ? 16.067 -6.400 -8.951 1.00 96.06 221 GLN A C 1
ATOM 1734 O O . GLN A 1 221 ? 15.123 -5.618 -9.042 1.00 96.06 221 GLN A O 1
ATOM 1739 N N . GLU A 1 222 ? 16.146 -7.303 -7.979 1.00 97.56 222 GLU A N 1
ATOM 1740 C CA . GLU A 1 222 ? 15.075 -7.466 -7.002 1.00 97.56 222 GLU A CA 1
ATOM 1741 C C . GLU A 1 222 ? 14.990 -6.312 -5.991 1.00 97.56 222 GLU A C 1
ATOM 1743 O O . GLU A 1 222 ? 16.005 -5.798 -5.505 1.00 97.56 222 GLU A O 1
ATOM 1748 N N . GLY A 1 223 ? 13.763 -5.982 -5.587 1.00 98.00 223 GLY A N 1
ATOM 1749 C CA . GLY A 1 223 ? 13.469 -5.052 -4.497 1.00 98.00 223 GLY A CA 1
ATOM 1750 C C . GLY A 1 223 ? 12.229 -5.473 -3.720 1.00 98.00 223 GLY A C 1
ATOM 1751 O O . GLY A 1 223 ? 11.346 -6.139 -4.261 1.00 98.00 223 GLY A O 1
ATOM 1752 N N . ILE A 1 224 ? 12.201 -5.111 -2.442 1.00 98.25 224 ILE A N 1
ATOM 1753 C CA . ILE A 1 224 ? 11.129 -5.409 -1.499 1.00 98.25 224 ILE A CA 1
ATOM 1754 C C . ILE A 1 224 ? 10.428 -4.101 -1.154 1.00 98.25 224 ILE A C 1
ATOM 1756 O O . ILE A 1 224 ? 11.076 -3.130 -0.751 1.00 98.25 224 ILE A O 1
ATOM 1760 N N . TYR A 1 225 ? 9.108 -4.106 -1.292 1.00 98.00 225 TYR A N 1
ATOM 1761 C CA . TYR A 1 225 ? 8.244 -2.974 -0.987 1.00 98.00 225 TYR A CA 1
ATOM 1762 C C . TYR A 1 225 ? 7.140 -3.392 -0.026 1.00 98.00 225 TYR A C 1
ATOM 1764 O O . TYR A 1 225 ? 6.690 -4.535 -0.078 1.00 98.00 225 TYR A O 1
ATOM 1772 N N . ASN A 1 226 ? 6.712 -2.468 0.823 1.00 94.81 226 ASN A N 1
ATOM 1773 C CA . ASN A 1 226 ? 5.549 -2.620 1.683 1.00 94.81 226 ASN A CA 1
ATOM 1774 C C . ASN A 1 226 ? 4.385 -1.831 1.080 1.00 94.81 226 ASN A C 1
ATOM 1776 O O . ASN A 1 226 ? 4.599 -0.754 0.523 1.00 94.81 226 ASN A O 1
ATOM 1780 N N . ASP A 1 227 ? 3.183 -2.385 1.170 1.00 92.81 227 ASP A N 1
ATOM 1781 C CA . ASP A 1 227 ? 1.946 -1.682 0.851 1.00 92.81 227 ASP A CA 1
ATOM 1782 C C . ASP A 1 227 ? 1.218 -1.309 2.137 1.00 92.81 227 ASP A C 1
ATOM 1784 O O . ASP A 1 227 ? 0.822 -2.177 2.912 1.00 92.81 227 ASP A O 1
ATOM 1788 N N . ASN A 1 228 ? 1.005 -0.014 2.325 1.00 86.56 228 ASN A N 1
ATOM 1789 C CA . ASN A 1 228 ? 0.167 0.510 3.383 1.00 86.56 228 ASN A CA 1
ATOM 1790 C C . ASN A 1 228 ? -0.934 1.357 2.748 1.00 86.56 228 ASN A C 1
ATOM 1792 O O . ASN A 1 228 ? -0.712 2.501 2.368 1.00 86.56 228 ASN A O 1
ATOM 1796 N N . CYS A 1 229 ? -2.136 0.803 2.609 1.00 83.25 229 CYS A N 1
ATOM 1797 C CA . CYS A 1 229 ? -3.273 1.535 2.041 1.00 83.25 229 CYS A CA 1
ATOM 1798 C C . CYS A 1 229 ? -3.036 2.095 0.629 1.00 83.25 229 CYS A C 1
ATOM 1800 O O . CYS A 1 229 ? -3.491 3.191 0.299 1.00 83.25 229 CYS A O 1
ATOM 1802 N N . ASN A 1 230 ? -2.404 1.301 -0.238 1.00 89.50 230 ASN A N 1
ATOM 1803 C CA . ASN A 1 230 ? -2.001 1.652 -1.598 1.00 89.50 230 ASN A CA 1
ATOM 1804 C C . ASN A 1 230 ? -0.823 2.635 -1.689 1.00 89.50 230 ASN A C 1
ATOM 1806 O O . ASN A 1 230 ? -0.483 3.061 -2.796 1.00 89.50 230 ASN A O 1
ATOM 1810 N N . GLU A 1 231 ? -0.195 2.987 -0.568 1.00 92.56 231 GLU A N 1
ATOM 1811 C CA . GLU A 1 231 ? 1.075 3.707 -0.509 1.00 92.56 231 GLU A CA 1
ATOM 1812 C C . GLU A 1 231 ? 2.222 2.697 -0.477 1.00 92.56 231 GLU A C 1
ATOM 1814 O O . GLU A 1 231 ? 2.287 1.828 0.394 1.00 92.56 231 GLU A O 1
ATOM 1819 N N . ILE A 1 232 ? 3.119 2.778 -1.464 1.00 96.25 232 ILE A N 1
ATOM 1820 C CA . ILE A 1 232 ? 4.131 1.744 -1.693 1.00 96.25 232 ILE A CA 1
ATOM 1821 C C . ILE A 1 232 ? 5.494 2.249 -1.249 1.00 96.25 232 ILE A C 1
ATOM 1823 O O . ILE A 1 232 ? 6.107 3.090 -1.912 1.00 96.25 232 ILE A O 1
ATOM 1827 N N . THR A 1 233 ? 5.998 1.707 -0.148 1.00 96.62 233 THR A N 1
ATOM 1828 C CA . THR A 1 233 ? 7.236 2.170 0.488 1.00 96.62 233 THR A CA 1
ATOM 1829 C C . THR A 1 233 ? 8.369 1.170 0.289 1.00 96.62 233 THR A C 1
ATOM 1831 O O . THR A 1 233 ? 8.158 -0.038 0.171 1.00 96.62 233 THR A O 1
ATOM 1834 N N . TRP A 1 234 ? 9.603 1.666 0.197 1.00 97.88 234 TRP A N 1
ATOM 1835 C CA . TRP A 1 234 ? 10.782 0.813 0.067 1.00 97.88 234 TRP A CA 1
ATOM 1836 C C . TRP A 1 234 ? 11.120 0.157 1.403 1.00 97.88 234 TRP A C 1
ATOM 1838 O O . TRP A 1 234 ? 11.328 0.835 2.404 1.00 97.88 234 TRP A O 1
ATOM 1848 N N . VAL A 1 235 ? 11.265 -1.165 1.401 1.00 97.81 235 VAL A N 1
ATOM 1849 C CA . VAL A 1 235 ? 11.710 -1.919 2.581 1.00 97.81 235 VAL A CA 1
ATOM 1850 C C . VAL A 1 235 ? 13.195 -2.229 2.476 1.00 97.81 235 VAL A C 1
ATOM 1852 O O . VAL A 1 235 ? 13.953 -2.109 3.440 1.00 97.81 235 VAL A O 1
ATOM 1855 N N . GLY A 1 236 ? 13.631 -2.657 1.296 1.00 97.69 236 GLY A N 1
ATOM 1856 C CA . GLY A 1 236 ? 15.004 -3.077 1.098 1.00 97.69 236 GLY A CA 1
ATOM 1857 C C . GLY A 1 236 ? 15.218 -3.804 -0.218 1.00 97.69 236 GLY A C 1
ATOM 1858 O O . GLY A 1 236 ? 14.275 -4.116 -0.939 1.00 97.69 236 GLY A O 1
ATOM 1859 N N . PRO A 1 237 ? 16.473 -4.108 -0.551 1.00 97.19 237 PRO A N 1
ATOM 1860 C CA . PRO A 1 237 ? 16.773 -4.811 -1.782 1.00 97.19 237 PRO A CA 1
ATOM 1861 C C . PRO A 1 237 ? 16.550 -6.327 -1.647 1.00 97.19 237 PRO A C 1
ATOM 1863 O O . PRO A 1 237 ? 16.842 -6.907 -0.599 1.00 97.19 237 PRO A O 1
ATOM 1866 N N . GLY A 1 238 ? 16.120 -6.991 -2.725 1.00 96.69 238 GLY A N 1
ATOM 1867 C CA . GLY A 1 238 ? 16.007 -8.457 -2.770 1.00 96.69 238 GLY A CA 1
ATOM 1868 C C . GLY A 1 238 ? 17.345 -9.151 -3.042 1.00 96.69 238 GLY A C 1
ATOM 1869 O O . GLY A 1 238 ? 18.308 -8.508 -3.458 1.00 96.69 238 GLY A O 1
ATOM 1870 N N . GLU A 1 239 ? 17.454 -10.453 -2.772 1.00 95.62 239 GLU A N 1
ATOM 1871 C CA . GLU A 1 239 ? 18.732 -11.186 -2.771 1.00 95.62 239 GLU A CA 1
ATOM 1872 C C . GLU A 1 239 ? 19.420 -11.232 -4.143 1.00 95.62 239 GLU A C 1
ATOM 1874 O O . GLU A 1 239 ? 20.650 -11.146 -4.217 1.00 95.62 239 GLU A O 1
ATOM 1879 N N . ASN A 1 240 ? 18.647 -11.331 -5.226 1.00 94.94 240 ASN A N 1
ATOM 1880 C CA . ASN A 1 240 ? 19.172 -11.400 -6.583 1.00 94.94 240 ASN A CA 1
ATOM 1881 C C . ASN A 1 240 ? 19.190 -10.006 -7.212 1.00 94.94 240 ASN A C 1
ATOM 1883 O O . ASN A 1 240 ? 18.188 -9.496 -7.707 1.00 94.94 240 ASN A O 1
ATOM 1887 N N . ARG A 1 241 ? 20.363 -9.379 -7.212 1.00 94.25 241 ARG A N 1
ATOM 1888 C CA . ARG A 1 241 ? 20.588 -8.086 -7.865 1.00 94.25 241 ARG A CA 1
ATOM 1889 C C . ARG A 1 241 ? 22.060 -7.893 -8.187 1.00 94.25 241 ARG A C 1
ATOM 1891 O O . ARG A 1 241 ? 22.930 -8.456 -7.520 1.00 94.25 241 ARG A O 1
ATOM 1898 N N . GLN A 1 242 ? 22.338 -7.056 -9.181 1.00 95.44 242 GLN A N 1
ATOM 1899 C CA . GLN A 1 242 ? 23.706 -6.656 -9.514 1.00 95.44 242 GLN A CA 1
ATOM 1900 C C . GLN A 1 242 ? 24.109 -5.342 -8.830 1.00 95.44 242 GLN A C 1
ATOM 1902 O O . GLN A 1 242 ? 25.287 -5.156 -8.518 1.00 95.44 242 GLN A O 1
ATOM 1907 N N . PHE A 1 243 ? 23.148 -4.439 -8.621 1.00 94.56 243 PHE A N 1
ATOM 1908 C CA . PHE A 1 243 ? 23.389 -3.075 -8.150 1.00 94.56 243 PHE A CA 1
ATOM 1909 C C . PHE A 1 243 ? 22.933 -2.859 -6.702 1.00 94.56 243 PHE A C 1
ATOM 1911 O O . PHE A 1 243 ? 22.190 -3.661 -6.128 1.00 94.56 243 PHE A O 1
ATOM 1918 N N . ASN A 1 244 ? 23.437 -1.786 -6.088 1.00 93.38 244 ASN A N 1
ATOM 1919 C CA . ASN A 1 244 ? 23.121 -1.431 -4.708 1.00 93.38 244 ASN A CA 1
ATOM 1920 C C . ASN A 1 244 ? 21.959 -0.438 -4.673 1.00 93.38 244 ASN A C 1
ATOM 1922 O O . ASN A 1 244 ? 22.175 0.773 -4.646 1.00 93.38 244 ASN A O 1
ATOM 1926 N N . PHE A 1 245 ? 20.738 -0.967 -4.687 1.00 96.69 245 PHE A N 1
ATOM 1927 C CA . PHE A 1 245 ? 19.546 -0.147 -4.515 1.00 96.69 245 PHE A CA 1
ATOM 1928 C C . PHE A 1 245 ? 19.352 0.243 -3.055 1.00 96.69 245 PHE A C 1
ATOM 1930 O O . PHE A 1 245 ? 19.526 -0.582 -2.151 1.00 96.69 245 PHE A O 1
ATOM 1937 N N . VAL A 1 246 ? 18.978 1.498 -2.849 1.00 97.44 246 VAL A N 1
ATOM 1938 C CA . VAL A 1 246 ? 18.631 2.056 -1.542 1.00 97.44 246 VAL A CA 1
ATOM 1939 C C . VAL A 1 246 ? 17.279 2.762 -1.631 1.00 97.44 246 VAL A C 1
ATOM 1941 O O . VAL A 1 246 ? 16.658 2.812 -2.694 1.00 97.44 246 VAL A O 1
ATOM 1944 N N . GLU A 1 247 ? 16.827 3.275 -0.493 1.00 97.62 247 GLU A N 1
ATOM 1945 C CA . GLU A 1 247 ? 15.558 3.982 -0.371 1.00 97.62 247 GLU A CA 1
ATOM 1946 C C . GLU A 1 247 ? 15.471 5.162 -1.362 1.00 97.62 247 GLU A C 1
ATOM 1948 O O . GLU A 1 247 ? 16.384 5.996 -1.395 1.00 97.62 247 GLU A O 1
ATOM 1953 N N . PRO A 1 248 ? 14.420 5.221 -2.202 1.00 96.62 248 PRO A N 1
ATOM 1954 C CA . PRO A 1 248 ? 14.175 6.338 -3.107 1.00 96.62 248 PRO A CA 1
ATOM 1955 C C . PRO A 1 248 ? 13.612 7.556 -2.358 1.00 96.62 248 PRO A C 1
ATOM 1957 O O . PRO A 1 248 ? 13.077 7.438 -1.263 1.00 96.62 248 PRO A O 1
ATOM 1960 N N . GLU A 1 249 ? 13.668 8.738 -2.978 1.00 94.19 249 GLU A N 1
ATOM 1961 C CA . GLU A 1 249 ? 13.107 9.969 -2.386 1.00 94.19 249 GLU A CA 1
ATOM 1962 C C . GLU A 1 249 ? 11.570 10.023 -2.390 1.00 94.19 249 GLU A C 1
ATOM 1964 O O . GLU A 1 249 ? 10.990 10.829 -1.665 1.00 94.19 249 GLU A O 1
ATOM 1969 N N . ASN A 1 250 ? 10.917 9.222 -3.236 1.00 95.12 250 ASN A N 1
ATOM 1970 C CA . ASN A 1 250 ? 9.470 9.247 -3.431 1.00 95.12 250 ASN A CA 1
ATOM 1971 C C . ASN A 1 250 ? 8.856 7.886 -3.111 1.00 95.12 250 ASN A C 1
ATOM 1973 O O . ASN A 1 250 ? 9.425 6.845 -3.445 1.00 95.12 250 ASN A O 1
ATOM 1977 N N . GLU A 1 251 ? 7.651 7.916 -2.559 1.00 96.06 251 GLU A N 1
ATOM 1978 C CA . GLU A 1 251 ? 6.816 6.737 -2.359 1.00 96.06 251 GLU A CA 1
ATOM 1979 C C . GLU A 1 251 ? 6.055 6.396 -3.642 1.00 96.06 251 GLU A C 1
ATOM 1981 O O . GLU A 1 251 ? 5.748 7.253 -4.480 1.00 96.06 251 GLU A O 1
ATOM 1986 N N . GLY A 1 252 ? 5.814 5.105 -3.831 1.00 96.75 252 GLY A N 1
ATOM 1987 C CA . GLY A 1 252 ? 5.024 4.574 -4.927 1.00 96.75 252 GLY A CA 1
ATOM 1988 C C . GLY A 1 252 ? 3.528 4.564 -4.618 1.00 96.75 252 GLY A C 1
ATOM 1989 O O . GLY A 1 252 ? 3.080 5.017 -3.569 1.00 96.75 252 GLY A O 1
ATOM 1990 N N . SER A 1 253 ? 2.748 4.012 -5.543 1.00 95.88 253 SER A N 1
ATOM 1991 C CA . SER A 1 253 ? 1.301 3.888 -5.383 1.00 95.88 253 SER A CA 1
ATOM 1992 C C . SER A 1 253 ? 0.735 2.646 -6.065 1.00 95.88 253 SER A C 1
ATOM 1994 O O . SER A 1 253 ? 1.256 2.195 -7.088 1.00 95.88 253 SER A O 1
ATOM 1996 N N . TRP A 1 254 ? -0.364 2.120 -5.531 1.00 94.62 254 TRP A N 1
ATOM 1997 C CA . TRP A 1 254 ? -1.173 1.072 -6.151 1.00 94.62 254 TRP A CA 1
ATOM 1998 C C . TRP A 1 254 ? -2.546 1.620 -6.563 1.00 94.62 254 TRP A C 1
ATOM 2000 O O . TRP A 1 254 ? -3.224 2.297 -5.799 1.00 94.62 254 TRP A O 1
ATOM 2010 N N . ASP A 1 255 ? -2.963 1.348 -7.796 1.00 92.69 255 ASP A N 1
ATOM 2011 C CA . ASP A 1 255 ? -4.314 1.640 -8.269 1.00 92.69 255 ASP A CA 1
ATOM 2012 C C . ASP A 1 255 ? -5.034 0.323 -8.599 1.00 92.69 255 ASP A C 1
ATOM 2014 O O . ASP A 1 255 ? -4.813 -0.248 -9.678 1.00 92.69 255 ASP A O 1
ATOM 2018 N N . PRO A 1 256 ? -5.920 -0.166 -7.709 1.00 88.38 256 PRO A N 1
ATOM 2019 C CA . PRO A 1 256 ? -6.640 -1.414 -7.929 1.00 88.38 256 PRO A CA 1
ATOM 2020 C C . PRO A 1 256 ? -7.656 -1.333 -9.074 1.00 88.38 256 PRO A C 1
ATOM 2022 O O . PRO A 1 256 ? -8.031 -2.372 -9.616 1.00 88.38 256 PRO A O 1
ATOM 2025 N N . GLN A 1 257 ? -8.109 -0.136 -9.473 1.00 87.31 257 GLN A N 1
ATOM 2026 C CA . GLN A 1 257 ? -9.071 0.007 -10.571 1.00 87.31 257 GLN A CA 1
ATOM 2027 C C . GLN A 1 257 ? -8.413 -0.231 -11.927 1.00 87.31 257 GLN A C 1
ATOM 2029 O O . GLN A 1 257 ? -9.029 -0.808 -12.823 1.00 87.31 257 GLN A O 1
ATOM 2034 N N . THR A 1 258 ? -7.172 0.228 -12.084 1.00 91.31 258 THR A N 1
ATOM 2035 C CA . THR A 1 258 ? -6.409 0.059 -13.327 1.00 91.31 258 THR A CA 1
ATOM 2036 C C . THR A 1 258 ? -5.440 -1.116 -13.280 1.00 91.31 258 THR A C 1
ATOM 2038 O O . THR A 1 258 ? -4.856 -1.455 -14.308 1.00 91.31 258 THR A O 1
ATOM 2041 N N . GLY A 1 259 ? -5.258 -1.742 -12.115 1.00 92.62 259 GLY A N 1
ATOM 2042 C CA . GLY A 1 259 ? -4.271 -2.797 -11.926 1.00 92.62 259 GLY A CA 1
ATOM 2043 C C . GLY A 1 259 ? -2.840 -2.280 -12.089 1.00 92.62 259 GLY A C 1
ATOM 2044 O O . GLY A 1 259 ? -1.989 -2.998 -12.621 1.00 92.62 259 GLY A O 1
ATOM 2045 N N . THR A 1 260 ? -2.585 -1.026 -11.695 1.00 95.69 260 THR A N 1
ATOM 2046 C CA . THR A 1 260 ? -1.309 -0.339 -11.932 1.00 95.69 260 THR A CA 1
ATOM 2047 C C . THR A 1 260 ? -0.543 -0.112 -10.638 1.00 95.69 260 THR A C 1
ATOM 2049 O O . THR A 1 260 ? -1.007 0.598 -9.751 1.00 95.69 260 THR A O 1
ATOM 2052 N N . LEU A 1 261 ? 0.669 -0.656 -10.564 1.00 97.38 261 LEU A N 1
ATOM 2053 C CA . LEU A 1 261 ? 1.625 -0.421 -9.488 1.00 97.38 261 LEU A CA 1
ATOM 2054 C C . LEU A 1 261 ? 2.712 0.542 -9.963 1.00 97.38 261 LEU A C 1
ATOM 2056 O O . LEU A 1 261 ? 3.407 0.267 -10.939 1.00 97.38 261 LEU A O 1
ATOM 2060 N N . THR A 1 262 ? 2.907 1.642 -9.250 1.00 97.56 262 THR A N 1
ATOM 2061 C CA . THR A 1 262 ? 4.038 2.551 -9.438 1.00 97.56 262 THR A CA 1
ATOM 2062 C C . THR A 1 262 ? 5.003 2.394 -8.277 1.00 97.56 262 THR A C 1
ATOM 2064 O O . THR A 1 262 ? 4.592 2.468 -7.126 1.00 97.56 262 THR A O 1
ATOM 2067 N N . ILE A 1 263 ? 6.289 2.236 -8.572 1.00 97.94 263 ILE A N 1
ATOM 2068 C CA . ILE A 1 263 ? 7.363 2.270 -7.577 1.00 97.94 263 ILE A CA 1
ATOM 2069 C C . ILE A 1 263 ? 8.445 3.255 -8.001 1.00 97.94 263 ILE A C 1
ATOM 2071 O O . ILE A 1 263 ? 8.625 3.534 -9.192 1.00 97.94 263 ILE A O 1
ATOM 2075 N N . TYR A 1 264 ? 9.229 3.687 -7.024 1.00 97.75 264 TYR A N 1
ATOM 2076 C CA . TYR A 1 264 ? 10.491 4.377 -7.244 1.00 97.75 264 TYR A CA 1
ATOM 2077 C C . TYR A 1 264 ? 11.643 3.523 -6.725 1.00 97.75 264 TYR A C 1
ATOM 2079 O O . TYR A 1 264 ? 11.469 2.677 -5.846 1.00 97.75 264 TYR A O 1
ATOM 2087 N N . TRP A 1 265 ? 12.823 3.718 -7.294 1.00 97.00 265 TRP A N 1
ATOM 2088 C CA . TRP A 1 265 ? 14.044 3.032 -6.895 1.00 97.00 265 TRP A CA 1
ATOM 2089 C C . TRP A 1 265 ? 15.244 3.938 -7.146 1.00 97.00 265 TRP A C 1
ATOM 2091 O O . TRP A 1 265 ? 15.258 4.718 -8.099 1.00 97.00 265 TRP A O 1
ATOM 2101 N N . TYR A 1 266 ? 16.262 3.825 -6.299 1.00 97.25 266 TYR A N 1
ATOM 2102 C CA . TYR A 1 266 ? 17.483 4.609 -6.423 1.00 97.25 266 TYR A CA 1
ATOM 2103 C C . TYR A 1 266 ? 18.706 3.696 -6.446 1.00 97.25 266 TYR A C 1
ATOM 2105 O O . TYR A 1 266 ? 18.927 2.908 -5.526 1.00 97.25 266 TYR A O 1
ATOM 2113 N N . ASP A 1 267 ? 19.500 3.793 -7.510 1.00 95.62 267 ASP A N 1
ATOM 2114 C CA . ASP A 1 267 ? 20.799 3.134 -7.619 1.00 95.62 267 ASP A CA 1
ATOM 2115 C C . ASP A 1 267 ? 21.892 4.081 -7.123 1.00 95.62 267 ASP A C 1
ATOM 2117 O O . ASP A 1 267 ? 22.411 4.921 -7.866 1.00 95.62 267 ASP A O 1
ATOM 2121 N N . GLU A 1 268 ? 22.262 3.917 -5.854 1.00 95.31 268 GLU A N 1
ATOM 2122 C CA . GLU A 1 268 ? 23.290 4.727 -5.197 1.00 95.31 268 GLU A CA 1
ATOM 2123 C C . GLU A 1 268 ? 24.651 4.611 -5.904 1.00 95.31 268 GLU A C 1
ATOM 2125 O O . GLU A 1 268 ? 25.425 5.568 -5.949 1.00 95.31 268 GLU A O 1
ATOM 2130 N N . GLY A 1 269 ? 24.952 3.449 -6.493 1.00 92.38 269 GLY A N 1
ATOM 2131 C CA . GLY A 1 269 ? 26.223 3.210 -7.174 1.00 92.38 269 GLY A CA 1
ATOM 2132 C C . GLY A 1 269 ? 26.385 4.028 -8.455 1.00 92.38 269 GLY A C 1
ATOM 2133 O O . GLY A 1 269 ? 27.515 4.340 -8.840 1.00 92.38 269 GLY A O 1
ATOM 2134 N N . ASN A 1 270 ? 25.268 4.381 -9.093 1.00 91.19 270 ASN A N 1
ATOM 2135 C CA . ASN A 1 270 ? 25.228 5.134 -10.342 1.00 91.19 270 ASN A CA 1
ATOM 2136 C C . ASN A 1 270 ? 24.637 6.546 -10.193 1.00 91.19 270 ASN A C 1
ATOM 2138 O O . ASN A 1 270 ? 24.553 7.249 -11.200 1.00 91.19 270 ASN A O 1
ATOM 2142 N N . ASP A 1 271 ? 24.289 6.968 -8.969 1.00 93.62 271 ASP A N 1
ATOM 2143 C CA . ASP A 1 271 ? 23.684 8.278 -8.664 1.00 93.62 271 ASP A CA 1
ATOM 2144 C C . ASP A 1 271 ? 22.439 8.529 -9.532 1.00 93.62 271 ASP A C 1
ATOM 2146 O O . ASP A 1 271 ? 22.316 9.539 -10.231 1.00 93.62 271 ASP A O 1
ATOM 2150 N N . PHE A 1 272 ? 21.553 7.528 -9.576 1.00 90.44 272 PHE A N 1
ATOM 2151 C CA . PHE A 1 272 ? 20.467 7.473 -10.545 1.00 90.44 272 PHE A CA 1
ATOM 2152 C C . PHE A 1 272 ? 19.128 7.037 -9.931 1.00 90.44 272 PHE A C 1
ATOM 2154 O O . PHE A 1 272 ? 19.018 5.931 -9.401 1.00 90.44 272 PHE A O 1
ATOM 2161 N N . ASN A 1 273 ? 18.100 7.884 -10.064 1.00 93.62 273 ASN A N 1
ATOM 2162 C CA . ASN A 1 273 ? 16.723 7.582 -9.662 1.00 93.62 273 ASN A CA 1
ATOM 2163 C C . ASN A 1 273 ? 15.872 7.113 -10.846 1.00 93.62 273 ASN A C 1
ATOM 2165 O O . ASN A 1 273 ? 15.829 7.761 -11.903 1.00 93.62 273 ASN A O 1
ATOM 2169 N N . GLY A 1 274 ? 15.137 6.028 -10.633 1.00 95.38 274 GLY A N 1
ATOM 2170 C CA . GLY A 1 274 ? 14.164 5.514 -11.574 1.00 95.38 274 GLY A CA 1
ATOM 2171 C C . GLY A 1 274 ? 12.770 5.385 -10.976 1.00 95.38 274 GLY A C 1
ATOM 2172 O O . GLY A 1 274 ? 12.569 5.216 -9.774 1.00 95.38 274 GLY A O 1
ATOM 2173 N N . LYS A 1 275 ? 11.797 5.409 -11.880 1.00 96.88 275 LYS A N 1
ATOM 2174 C CA . LYS A 1 275 ? 10.396 5.098 -11.629 1.00 96.88 275 LYS A CA 1
ATOM 2175 C C . LYS A 1 275 ? 9.993 3.928 -12.506 1.00 96.88 275 LYS A C 1
ATOM 2177 O O . LYS A 1 275 ? 10.230 3.967 -13.713 1.00 96.88 275 LYS A O 1
ATOM 2182 N N . SER A 1 276 ? 9.313 2.947 -11.934 1.00 97.38 276 SER A N 1
ATOM 2183 C CA . SER A 1 276 ? 8.745 1.837 -12.694 1.00 97.38 276 SER A CA 1
ATOM 2184 C C . SER A 1 276 ? 7.242 1.780 -12.511 1.00 97.38 276 SER A C 1
ATOM 2186 O O . SER A 1 276 ? 6.731 1.972 -11.413 1.00 97.38 276 SER A O 1
ATOM 2188 N N . VAL A 1 277 ? 6.543 1.545 -13.615 1.00 96.94 277 VAL A N 1
ATOM 2189 C CA . VAL A 1 277 ? 5.094 1.372 -13.658 1.00 96.94 277 VAL A CA 1
ATOM 2190 C C . VAL A 1 277 ? 4.823 -0.032 -14.167 1.00 96.94 277 VAL A C 1
ATOM 2192 O O . VAL A 1 277 ? 5.187 -0.355 -15.299 1.00 96.94 277 VAL A O 1
ATOM 2195 N N . PHE A 1 278 ? 4.201 -0.854 -13.334 1.00 97.31 278 PHE A N 1
ATOM 2196 C CA . PHE A 1 278 ? 3.785 -2.205 -13.663 1.00 97.31 278 PHE A CA 1
ATOM 2197 C C . PHE A 1 278 ? 2.279 -2.243 -13.850 1.00 97.31 278 PHE A C 1
ATOM 2199 O O . PHE A 1 278 ? 1.528 -1.748 -13.016 1.00 97.31 278 PHE A O 1
ATOM 2206 N N . THR A 1 279 ? 1.843 -2.866 -14.933 1.00 96.38 279 THR A N 1
ATOM 2207 C CA . THR A 1 279 ? 0.437 -3.142 -15.198 1.00 96.38 279 THR A CA 1
ATOM 2208 C C . THR A 1 279 ? 0.231 -4.643 -15.125 1.00 96.38 279 THR A C 1
ATOM 2210 O O . THR A 1 279 ? 0.971 -5.413 -15.746 1.00 96.38 279 THR A O 1
ATOM 2213 N N . LYS A 1 280 ? -0.754 -5.053 -14.332 1.00 93.75 280 LYS A N 1
ATOM 2214 C CA . LYS A 1 280 ? -1.146 -6.449 -14.188 1.00 93.75 280 LYS A CA 1
ATOM 2215 C C . LYS A 1 280 ? -1.726 -6.957 -15.508 1.00 93.75 280 LYS A C 1
ATOM 2217 O O . LYS A 1 280 ? -2.575 -6.296 -16.102 1.00 93.75 280 LYS A O 1
ATOM 2222 N N . ASN A 1 281 ? -1.258 -8.109 -15.975 1.00 89.81 281 ASN A N 1
ATOM 2223 C CA . ASN A 1 281 ? -1.797 -8.735 -17.180 1.00 89.81 281 ASN A CA 1
ATOM 2224 C C . ASN A 1 281 ? -3.146 -9.407 -16.875 1.00 89.81 281 ASN A C 1
ATOM 2226 O O . ASN A 1 281 ? -3.325 -9.954 -15.785 1.00 89.81 281 ASN A O 1
ATOM 2230 N N . GLU A 1 282 ? -4.067 -9.370 -17.843 1.00 80.62 282 GLU A N 1
ATOM 2231 C CA . GLU A 1 282 ? -5.356 -10.088 -17.798 1.00 80.62 282 GLU A CA 1
ATOM 2232 C C . GLU A 1 282 ? -5.216 -11.601 -18.029 1.00 80.62 282 GLU A C 1
ATOM 2234 O O . GLU A 1 282 ? -4.366 -12.012 -18.859 1.00 80.62 282 GLU A O 1
#

Radius of gyration: 26.45 Å; chains: 1; bounding box: 81×39×65 Å

Foldseek 3Di:
DDPVVVVVVVVVVVVVVVVVVVVVVVVVVVVVVVCCVVVLVPDPPFPDDPFKDKDQPPPQQQEPDVDQPGKGKTFTDGPDWDQQWKWKWKEKQDPPHDIDGLDIGRTDDRIDMGGVVSCPVRCVPPDDDFQIWMWMKMWGADPNDIGIDTRDIRGNPYPPPDDLDDQPWWKAKWKAFPVRHTADADPLNRGWDWYDPDPQKTKIQAQRSRRCVVVPHDRGWIFMWHDDNQWTFGDATDPDHDFHKDGDPDIWGADPVQSKTKGKIAGPVVRGIMIMIMHIDD

pLDDT: mean 74.32, std 19.55, range [32.16, 98.25]

Sequence (282 aa):
MDREMKNLFVKNRALSQYQLLLFMMFILSSCQLLEVEENFLLKNENRTLPNLDIQFGESSDFNLSSEDGAFVDIIVESNQEYNDGVELYVSLNSVDGDVVLVKTIETVPTELVLKIEDLRQVFDDTELENGDLLFFSFQSTINGEAYQFNNAALSAGVICNSMISTADDTWTGNAFTDNGASFPSNASANDIKIIPLGDDNYLISDISAGWYEAINFQPIQEGIYNDNCNEITWVGPGENRQFNFVEPENEGSWDPQTGTLTIYWYDEGNDFNGKSVFTKNE